Protein AF-A0A965BTX7-F1 (afdb_monomer)

Mean predicted aligned error: 8.81 Å

Structure (mmCIF, N/CA/C/O backbone):
data_AF-A0A965BTX7-F1
#
_entry.id   AF-A0A965BTX7-F1
#
loop_
_atom_site.group_PDB
_atom_site.id
_atom_site.type_symbol
_atom_site.label_atom_id
_atom_site.label_alt_id
_atom_site.label_comp_id
_atom_site.label_asym_id
_atom_site.label_entity_id
_atom_site.label_seq_id
_atom_site.pdbx_PDB_ins_code
_atom_site.Cartn_x
_atom_site.Cartn_y
_atom_site.Cartn_z
_atom_site.occupancy
_atom_site.B_iso_or_equiv
_atom_site.auth_seq_id
_atom_site.auth_comp_id
_atom_site.auth_asym_id
_atom_site.auth_atom_id
_atom_site.pdbx_PDB_model_num
ATOM 1 N N . VAL A 1 1 ? 7.463 8.553 -19.270 1.00 32.38 1 VAL A N 1
ATOM 2 C CA . VAL A 1 1 ? 6.611 8.732 -18.072 1.00 32.38 1 VAL A CA 1
ATOM 3 C C . VAL A 1 1 ? 5.248 9.145 -18.583 1.00 32.38 1 VAL A C 1
ATOM 5 O O . VAL A 1 1 ? 5.114 10.265 -19.054 1.00 32.38 1 VAL A O 1
ATOM 8 N N . TYR A 1 2 ? 4.304 8.207 -18.647 1.00 35.28 2 TYR A N 1
ATOM 9 C CA . TYR A 1 2 ? 2.940 8.494 -19.086 1.00 35.28 2 TYR A CA 1
ATOM 10 C C . TYR A 1 2 ? 2.262 9.245 -17.940 1.00 35.28 2 TYR A C 1
ATOM 12 O O . TYR A 1 2 ? 2.128 8.701 -16.846 1.00 35.28 2 TYR A O 1
ATOM 20 N N . VAL A 1 3 ? 1.967 10.525 -18.144 1.00 39.88 3 VAL A N 1
ATOM 21 C CA . VAL A 1 3 ? 1.295 11.361 -17.149 1.00 39.88 3 VAL A CA 1
ATOM 22 C C . VAL A 1 3 ? -0.153 11.490 -17.623 1.00 39.88 3 VAL A C 1
ATOM 24 O O . VAL A 1 3 ? -0.374 12.177 -18.617 1.00 39.88 3 VAL A O 1
ATOM 27 N N . PRO A 1 4 ? -1.137 10.857 -16.953 1.00 45.47 4 PRO A N 1
ATOM 28 C CA . PRO A 1 4 ? -2.537 10.800 -17.405 1.00 45.47 4 PRO A CA 1
ATOM 29 C C . PRO A 1 4 ? -3.271 12.152 -17.481 1.00 45.47 4 PRO A C 1
ATOM 31 O O . PRO A 1 4 ? -4.480 12.182 -17.689 1.00 45.47 4 PRO A O 1
ATOM 34 N N . THR A 1 5 ? -2.576 13.267 -17.249 1.00 53.78 5 THR A N 1
ATOM 35 C CA . THR A 1 5 ? -3.136 14.623 -17.212 1.00 53.78 5 THR A CA 1
ATOM 36 C C . THR A 1 5 ? -2.686 15.499 -18.380 1.00 53.78 5 THR A C 1
ATOM 38 O O . THR A 1 5 ? -3.044 16.676 -18.412 1.00 53.78 5 THR A O 1
ATOM 41 N N . ALA A 1 6 ? -1.918 14.971 -19.344 1.00 62.16 6 ALA A N 1
ATOM 42 C CA . ALA A 1 6 ? -1.659 15.714 -20.573 1.00 62.16 6 ALA A CA 1
ATOM 43 C C . ALA A 1 6 ? -2.996 15.921 -21.321 1.00 62.16 6 ALA A C 1
ATOM 45 O O . ALA A 1 6 ? -3.749 14.948 -21.444 1.00 62.16 6 ALA A O 1
ATOM 46 N N . PRO A 1 7 ? -3.315 17.137 -21.809 1.00 63.78 7 PRO A N 1
ATOM 47 C CA . PRO A 1 7 ? -4.591 17.441 -22.473 1.00 63.78 7 PRO A CA 1
ATOM 48 C C . PRO A 1 7 ? -4.933 16.472 -23.610 1.00 63.78 7 PRO A C 1
ATOM 50 O O . PRO A 1 7 ? -6.098 16.152 -23.831 1.00 63.78 7 PRO A O 1
ATOM 53 N N . ASP A 1 8 ? -3.896 15.944 -24.257 1.00 76.94 8 ASP A N 1
ATOM 54 C CA . ASP A 1 8 ? -4.009 15.093 -25.433 1.00 76.94 8 ASP A CA 1
ATOM 55 C C . ASP A 1 8 ? -4.108 13.600 -25.083 1.00 76.94 8 ASP A C 1
ATOM 57 O O . ASP A 1 8 ? -4.319 12.784 -25.969 1.00 76.94 8 ASP A O 1
ATOM 61 N N . THR A 1 9 ? -4.035 13.210 -23.801 1.00 73.44 9 THR A N 1
ATOM 62 C CA . THR A 1 9 ? -4.010 11.791 -23.378 1.00 73.44 9 THR A CA 1
ATOM 63 C C . THR A 1 9 ? -5.197 11.003 -23.935 1.00 73.44 9 THR A C 1
ATOM 65 O O . THR A 1 9 ? -5.033 9.899 -24.446 1.00 73.44 9 THR A O 1
ATOM 68 N N . ALA A 1 10 ? -6.407 11.566 -23.863 1.00 76.81 10 ALA A N 1
ATOM 69 C CA . ALA A 1 10 ? -7.601 10.909 -24.393 1.00 76.81 10 ALA A CA 1
ATOM 70 C C . ALA A 1 10 ? -7.552 10.776 -25.923 1.00 76.81 10 ALA A C 1
ATOM 72 O O . ALA A 1 10 ? -8.011 9.775 -26.471 1.00 76.81 10 ALA A O 1
ATOM 73 N N . GLN A 1 11 ? -6.973 11.767 -26.603 1.00 81.06 11 GLN A N 1
ATOM 74 C CA . GLN A 1 11 ? -6.802 11.766 -28.049 1.00 81.06 11 GLN A CA 1
ATOM 75 C C . GLN A 1 11 ? -5.733 10.75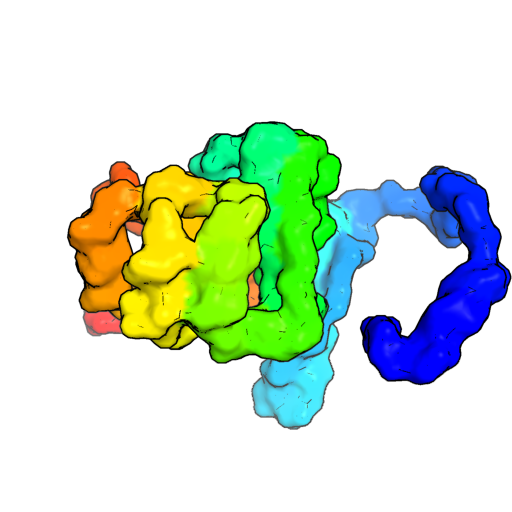1 -28.473 1.00 81.06 11 GLN A C 1
ATOM 77 O O . GLN A 1 11 ? -5.980 9.973 -29.390 1.00 81.06 11 GLN A O 1
ATOM 82 N N . ASP A 1 12 ? -4.618 10.670 -27.748 1.00 83.06 12 ASP A N 1
ATOM 83 C CA . ASP A 1 12 ? -3.570 9.666 -27.938 1.00 83.06 12 ASP A CA 1
ATOM 84 C C . ASP A 1 12 ? -4.112 8.249 -27.724 1.00 83.06 12 ASP A C 1
ATOM 86 O O . ASP A 1 12 ? -3.889 7.373 -28.561 1.00 83.06 12 ASP A O 1
ATOM 90 N N . ILE A 1 13 ? -4.883 8.008 -26.655 1.00 81.56 13 ILE A N 1
ATOM 91 C CA . ILE A 1 13 ? -5.539 6.708 -26.420 1.00 81.56 13 ILE A CA 1
ATOM 92 C C . ILE A 1 13 ? -6.484 6.375 -27.575 1.00 81.56 13 ILE A C 1
ATOM 94 O O . ILE A 1 13 ? -6.469 5.247 -28.062 1.00 81.56 13 ILE A O 1
ATOM 98 N N . ALA A 1 14 ? -7.256 7.350 -28.063 1.00 85.31 14 ALA A N 1
ATOM 99 C CA . ALA A 1 14 ? -8.171 7.149 -29.183 1.00 85.31 14 ALA A CA 1
ATOM 100 C C . ALA A 1 14 ? -7.463 6.804 -30.509 1.00 85.31 14 ALA A C 1
ATOM 102 O O . ALA A 1 14 ? -8.112 6.274 -31.409 1.00 85.31 14 ALA A O 1
ATOM 103 N N . THR A 1 15 ? -6.154 7.063 -30.643 1.00 88.00 15 THR A N 1
ATOM 104 C CA . THR A 1 15 ? -5.371 6.610 -31.810 1.00 88.00 15 THR A CA 1
ATOM 105 C C . THR A 1 15 ? -4.996 5.124 -31.764 1.00 88.00 15 THR A C 1
ATOM 107 O O . THR A 1 15 ? -4.570 4.577 -32.782 1.00 88.00 15 THR A O 1
ATOM 110 N N . HIS A 1 16 ? -5.157 4.457 -30.618 1.00 84.62 16 HIS A N 1
ATOM 111 C CA . HIS A 1 16 ? -4.817 3.046 -30.450 1.00 84.62 16 HIS A CA 1
ATOM 112 C C . HIS A 1 16 ? -6.015 2.133 -30.741 1.00 84.62 16 HIS A C 1
ATOM 114 O O . HIS A 1 16 ? -7.177 2.525 -30.628 1.00 84.62 16 HIS A O 1
ATOM 120 N N . SER A 1 17 ? -5.722 0.888 -31.126 1.00 85.88 17 SER A N 1
ATOM 121 C CA . SER A 1 17 ? -6.749 -0.124 -31.383 1.00 85.88 17 SER A CA 1
ATOM 122 C C . SER A 1 17 ? -7.608 -0.363 -30.132 1.00 85.88 17 SER A C 1
ATOM 124 O O . SER A 1 17 ? -7.049 -0.579 -29.057 1.00 85.88 17 SER A O 1
ATOM 126 N N . PRO A 1 18 ? -8.948 -0.389 -30.252 1.00 85.62 18 PRO A N 1
ATOM 127 C CA . PRO A 1 18 ? -9.837 -0.729 -29.144 1.00 85.62 18 PRO A CA 1
ATOM 128 C C . PRO A 1 18 ? -9.945 -2.245 -28.909 1.00 85.62 18 PRO A C 1
ATOM 130 O O . PRO A 1 18 ? -10.690 -2.674 -28.027 1.00 85.62 18 PRO A O 1
ATOM 133 N N . ASN A 1 19 ? -9.271 -3.068 -29.721 1.00 88.94 19 ASN A N 1
ATOM 134 C CA . ASN A 1 19 ? -9.313 -4.519 -29.581 1.00 88.94 19 ASN A CA 1
ATOM 135 C C . ASN A 1 19 ? -8.652 -4.966 -28.273 1.00 88.94 19 ASN A C 1
ATOM 137 O O . ASN A 1 19 ? -7.758 -4.308 -27.742 1.00 88.94 19 ASN A O 1
ATOM 141 N N . ILE A 1 20 ? -9.089 -6.121 -27.769 1.00 85.94 20 ILE A N 1
ATOM 142 C CA . ILE A 1 20 ? -8.466 -6.755 -26.608 1.00 85.94 20 ILE A CA 1
ATOM 143 C C . ILE A 1 20 ? -6.995 -7.019 -26.934 1.00 85.94 20 ILE A C 1
ATOM 145 O O . ILE A 1 20 ? -6.703 -7.654 -27.943 1.00 85.94 20 ILE A O 1
ATOM 149 N N . ILE A 1 21 ? -6.099 -6.555 -26.062 1.00 86.25 21 ILE A N 1
ATOM 150 C CA . ILE A 1 21 ? -4.669 -6.856 -26.144 1.00 86.25 21 ILE A CA 1
ATOM 151 C C . ILE A 1 21 ? -4.478 -8.352 -25.884 1.00 86.25 21 ILE A C 1
ATOM 153 O O . ILE A 1 21 ? -4.904 -8.880 -24.853 1.00 86.25 21 ILE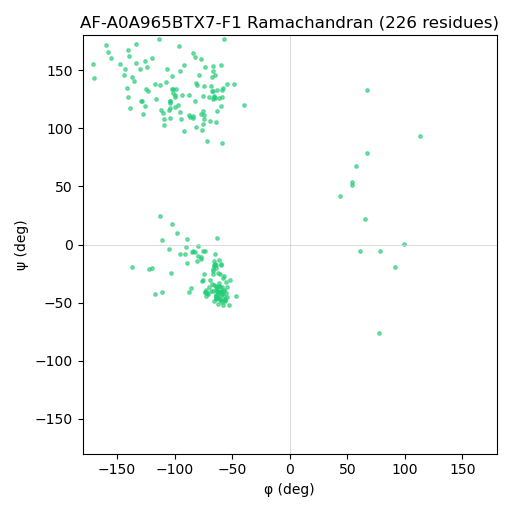 A O 1
ATOM 157 N N . THR A 1 22 ? -3.820 -9.022 -26.816 1.00 89.12 22 THR A N 1
ATOM 158 C CA . THR A 1 22 ? -3.508 -10.448 -26.788 1.00 89.12 22 THR A CA 1
ATOM 159 C C . THR A 1 22 ? -2.002 -10.678 -26.675 1.00 89.12 22 THR A C 1
ATOM 161 O O . THR A 1 22 ? -1.191 -9.751 -26.681 1.00 89.12 22 THR A O 1
ATOM 164 N N . ASP A 1 23 ? -1.604 -11.945 -26.579 1.00 87.50 23 ASP A N 1
ATOM 165 C CA . ASP A 1 23 ? -0.193 -12.326 -26.614 1.00 87.50 23 ASP A CA 1
ATOM 166 C C . ASP A 1 23 ? 0.475 -12.008 -27.968 1.00 87.50 23 ASP A C 1
ATOM 168 O O . ASP A 1 23 ? 1.696 -11.868 -28.003 1.00 87.50 23 ASP A O 1
ATOM 172 N N . GLU A 1 24 ? -0.300 -11.843 -29.050 1.00 87.75 24 GLU A N 1
ATOM 173 C CA . GLU A 1 24 ? 0.196 -11.481 -30.389 1.00 87.75 24 GLU A CA 1
ATOM 174 C C . GLU A 1 24 ? 0.615 -10.007 -30.488 1.00 87.75 24 GLU A C 1
ATOM 176 O O . GLU A 1 24 ? 1.490 -9.671 -31.281 1.00 87.75 24 GLU A O 1
ATOM 181 N N . ASP A 1 25 ? 0.050 -9.135 -29.647 1.00 87.56 25 ASP A N 1
ATOM 182 C CA . ASP A 1 25 ? 0.400 -7.709 -29.594 1.00 87.56 25 ASP A CA 1
ATOM 183 C C . ASP A 1 25 ? 1.751 -7.457 -28.897 1.00 87.56 25 ASP A C 1
ATOM 185 O O . ASP A 1 25 ? 2.243 -6.326 -28.832 1.00 87.56 25 ASP A O 1
ATOM 189 N N . ARG A 1 26 ? 2.370 -8.504 -28.335 1.00 86.06 26 ARG A N 1
ATOM 190 C CA . ARG A 1 26 ? 3.656 -8.398 -27.644 1.00 86.06 26 ARG A CA 1
ATOM 191 C C . ARG A 1 26 ? 4.808 -8.380 -28.641 1.00 86.06 26 ARG A C 1
ATOM 193 O O . ARG A 1 26 ? 4.895 -9.206 -29.540 1.00 86.06 26 ARG A O 1
ATOM 200 N N . ILE A 1 27 ? 5.774 -7.499 -28.388 1.00 89.25 27 ILE A N 1
ATOM 201 C CA . ILE A 1 27 ? 7.023 -7.434 -29.163 1.00 89.25 27 ILE A CA 1
ATOM 202 C C . ILE A 1 27 ? 7.913 -8.676 -28.980 1.00 89.25 27 ILE A C 1
ATOM 204 O O . ILE A 1 27 ? 8.747 -8.963 -29.833 1.00 89.25 27 ILE A O 1
ATOM 208 N N . GLU A 1 28 ? 7.749 -9.413 -27.876 1.00 90.12 28 GLU A N 1
ATOM 209 C CA . GLU A 1 28 ? 8.453 -10.664 -27.595 1.00 90.12 28 GLU A CA 1
ATOM 210 C C . GLU A 1 28 ? 7.699 -11.531 -26.572 1.00 90.12 28 GLU A C 1
ATOM 212 O O . GLU A 1 28 ? 6.813 -11.065 -25.848 1.00 90.12 28 GLU A O 1
ATOM 217 N N . HIS A 1 29 ? 8.087 -12.805 -26.463 1.00 90.19 29 HIS A N 1
ATOM 218 C CA . HIS A 1 29 ? 7.573 -13.692 -25.419 1.00 90.19 29 HIS A CA 1
ATOM 219 C C . HIS A 1 29 ? 8.001 -13.213 -24.026 1.00 90.19 29 HIS A C 1
ATOM 221 O O . HIS A 1 29 ? 9.193 -13.102 -23.740 1.00 90.19 29 HIS A O 1
ATOM 227 N N . LEU A 1 30 ? 7.038 -13.019 -23.121 1.00 90.06 30 LEU A N 1
ATOM 228 C CA . LEU A 1 30 ? 7.321 -12.685 -21.726 1.00 90.06 30 LEU A CA 1
ATOM 229 C C . LEU A 1 30 ? 7.981 -13.856 -20.995 1.00 90.06 30 LEU A C 1
ATOM 231 O O . LEU A 1 30 ? 7.505 -14.991 -21.039 1.00 90.06 30 LEU A O 1
ATOM 235 N N . ARG A 1 31 ? 9.063 -13.560 -20.273 1.00 93.94 31 ARG A N 1
ATOM 236 C CA . ARG A 1 31 ? 9.777 -14.519 -19.426 1.00 93.94 31 ARG A CA 1
ATOM 237 C C . ARG A 1 31 ? 9.868 -13.991 -17.993 1.00 93.94 31 ARG A C 1
ATOM 239 O O . ARG A 1 31 ? 9.931 -12.778 -17.804 1.00 93.94 31 ARG A O 1
ATOM 246 N N . PRO A 1 32 ? 9.962 -14.862 -16.969 1.00 94.19 32 PRO A N 1
ATOM 247 C CA . PRO A 1 32 ? 9.999 -14.422 -15.570 1.00 94.19 32 PRO A CA 1
ATOM 248 C C . PRO A 1 32 ? 11.136 -13.444 -15.221 1.00 94.19 32 PRO A C 1
ATOM 250 O O . PRO A 1 32 ? 10.996 -12.646 -14.302 1.00 94.19 32 PRO A O 1
ATOM 253 N N . HIS A 1 33 ? 12.256 -13.484 -15.945 1.00 94.88 33 HIS A N 1
ATOM 254 C CA . HIS A 1 33 ? 13.402 -12.593 -15.732 1.00 94.88 33 HIS A CA 1
ATOM 255 C C . HIS A 1 33 ? 13.284 -11.244 -16.452 1.00 94.88 33 HIS A C 1
ATOM 257 O O . HIS A 1 33 ? 14.128 -10.378 -16.237 1.00 94.88 33 HIS A O 1
ATOM 263 N N . HIS A 1 34 ? 12.266 -11.043 -17.294 1.00 95.19 34 HIS A N 1
ATOM 264 C CA . HIS A 1 34 ? 12.004 -9.728 -17.873 1.00 95.19 34 HIS A CA 1
ATOM 265 C C . HIS A 1 34 ? 11.572 -8.755 -16.773 1.00 95.19 34 HIS A C 1
ATOM 267 O O . HIS A 1 34 ? 10.974 -9.154 -15.766 1.00 95.19 34 HIS A O 1
ATOM 273 N N . LEU A 1 35 ? 11.895 -7.476 -16.960 1.00 95.25 35 LEU A N 1
ATOM 274 C CA . LEU A 1 35 ? 11.480 -6.416 -16.048 1.00 95.25 35 LEU A CA 1
ATOM 275 C C . LEU A 1 35 ? 9.958 -6.259 -16.088 1.00 95.25 35 LEU A C 1
ATOM 277 O O . LEU A 1 35 ? 9.384 -6.088 -17.157 1.00 95.25 35 LEU A O 1
ATOM 281 N N . ALA A 1 36 ? 9.331 -6.285 -14.915 1.00 94.75 36 ALA A N 1
ATOM 282 C CA . ALA A 1 36 ? 7.921 -5.962 -14.741 1.00 94.75 36 ALA A CA 1
ATOM 283 C C . ALA A 1 36 ? 7.708 -4.452 -14.567 1.00 94.75 36 ALA A C 1
ATOM 285 O O . ALA A 1 36 ? 6.726 -3.909 -15.064 1.00 94.75 36 ALA A O 1
ATOM 286 N N . TYR A 1 37 ? 8.618 -3.766 -13.865 1.00 95.81 37 TYR A N 1
ATOM 287 C CA . TYR A 1 37 ? 8.551 -2.317 -13.678 1.00 95.81 37 TYR A CA 1
ATOM 288 C C . TYR A 1 37 ? 9.923 -1.691 -13.408 1.00 95.81 37 TYR A C 1
ATOM 290 O O . TYR A 1 37 ? 10.872 -2.360 -12.988 1.00 95.81 37 TYR A O 1
ATOM 298 N N . LEU A 1 38 ? 9.990 -0.377 -13.634 1.00 95.94 38 LEU A N 1
ATOM 299 C CA . LEU A 1 38 ? 11.120 0.493 -13.323 1.00 95.94 38 LEU A CA 1
ATOM 300 C C . LEU A 1 38 ? 10.618 1.694 -12.526 1.00 95.94 38 LEU A C 1
ATOM 302 O O . LEU A 1 38 ? 9.754 2.430 -13.002 1.00 95.94 38 LEU A O 1
ATOM 306 N N . ILE A 1 39 ? 11.180 1.909 -11.339 1.00 94.31 39 ILE A N 1
ATOM 307 C CA . ILE A 1 39 ? 10.860 3.063 -10.493 1.00 94.31 39 ILE A CA 1
ATOM 308 C C . ILE A 1 39 ? 12.136 3.832 -10.188 1.00 94.31 39 ILE A C 1
ATOM 310 O O . ILE A 1 39 ? 13.166 3.255 -9.842 1.00 94.31 39 ILE A O 1
ATOM 314 N N . TYR A 1 40 ? 12.070 5.148 -10.366 1.00 92.44 40 TYR A N 1
ATOM 315 C CA . TYR A 1 40 ? 13.194 6.030 -10.093 1.00 92.44 40 TYR A CA 1
ATOM 316 C C . TYR A 1 40 ? 13.178 6.465 -8.634 1.00 92.44 40 TYR A C 1
ATOM 318 O O . TYR A 1 40 ? 12.176 6.988 -8.152 1.00 92.44 40 TYR A O 1
ATOM 326 N N . THR A 1 41 ? 14.310 6.302 -7.957 1.00 88.06 41 THR A N 1
ATOM 327 C CA . THR A 1 41 ? 14.498 6.719 -6.563 1.00 88.06 41 THR A CA 1
ATOM 328 C C . THR A 1 41 ? 15.622 7.746 -6.453 1.00 88.06 41 THR A C 1
ATOM 330 O O . THR A 1 41 ? 16.444 7.896 -7.366 1.00 88.06 41 THR A O 1
ATOM 333 N N . SER A 1 42 ? 15.655 8.503 -5.352 1.00 82.75 42 SER A N 1
ATOM 334 C CA . SER A 1 42 ? 16.736 9.454 -5.090 1.00 82.75 42 SER A CA 1
ATOM 335 C C . SER A 1 42 ? 18.062 8.702 -4.934 1.00 82.75 42 SER A C 1
ATOM 337 O O . SER A 1 42 ? 18.255 7.891 -4.031 1.00 82.75 42 SER A O 1
ATOM 339 N N . GLY A 1 43 ? 18.995 8.940 -5.857 1.00 73.75 43 GLY A N 1
ATOM 340 C CA . GLY A 1 43 ? 20.354 8.425 -5.747 1.00 73.75 43 GLY A CA 1
ATOM 341 C C . GLY A 1 43 ? 21.182 9.272 -4.782 1.00 73.75 43 GLY A C 1
ATOM 342 O O . GLY A 1 43 ? 21.053 10.496 -4.751 1.00 73.75 43 GLY A O 1
ATOM 343 N N . SER A 1 44 ? 22.098 8.639 -4.047 1.00 69.94 44 SER A N 1
ATOM 344 C CA . SER A 1 44 ? 23.059 9.319 -3.162 1.00 69.94 44 SER A CA 1
ATOM 345 C C . SER A 1 44 ? 23.977 10.309 -3.895 1.00 69.94 44 SER A C 1
ATOM 347 O O . SER A 1 44 ? 24.559 11.194 -3.278 1.00 69.94 44 SER A O 1
ATOM 349 N N . THR A 1 45 ? 24.082 10.191 -5.220 1.00 78.81 45 THR A N 1
ATOM 350 C CA . THR A 1 45 ? 24.866 11.067 -6.102 1.00 78.81 45 THR A CA 1
ATOM 351 C C . THR A 1 45 ? 24.081 12.281 -6.617 1.00 78.81 45 THR A C 1
ATOM 353 O O . THR A 1 45 ? 24.582 13.017 -7.467 1.00 78.81 45 THR A O 1
ATOM 356 N N . GLY A 1 46 ? 22.837 12.480 -6.163 1.00 78.44 46 GLY A N 1
ATOM 357 C CA . GLY A 1 46 ? 21.952 13.562 -6.611 1.00 78.44 46 GLY A CA 1
ATOM 358 C C . GLY A 1 46 ? 21.277 13.318 -7.967 1.00 78.44 46 GLY A C 1
ATOM 359 O O . GLY A 1 46 ? 20.411 14.094 -8.365 1.00 78.44 46 GLY A O 1
ATOM 360 N N . LYS A 1 47 ? 21.621 12.232 -8.673 1.00 82.19 47 LYS A N 1
ATOM 361 C CA . LYS A 1 47 ? 20.919 11.786 -9.886 1.00 82.19 47 LYS A CA 1
ATOM 362 C C . LYS A 1 47 ? 19.943 10.657 -9.541 1.00 82.19 47 LYS A C 1
ATOM 364 O O . LYS A 1 47 ? 20.348 9.728 -8.840 1.00 82.19 47 LYS A O 1
ATOM 369 N N . PRO A 1 48 ? 18.689 10.694 -10.029 1.00 85.94 48 PRO A N 1
ATOM 370 C CA . PRO A 1 48 ? 17.756 9.590 -9.838 1.00 85.94 48 PRO A CA 1
ATOM 371 C C . PRO A 1 48 ? 18.312 8.280 -10.407 1.00 85.94 48 PRO A C 1
ATOM 373 O O . PRO A 1 48 ? 18.821 8.260 -11.531 1.00 85.94 48 PRO A O 1
ATOM 376 N N . LYS A 1 49 ? 18.201 7.189 -9.644 1.00 88.19 49 LYS A N 1
ATOM 377 C CA . LYS A 1 49 ? 18.570 5.837 -10.089 1.00 88.19 49 LYS A CA 1
ATOM 378 C C . LYS A 1 49 ? 17.310 5.062 -10.464 1.00 88.19 49 LYS A C 1
ATOM 380 O O . LYS A 1 49 ? 16.333 5.102 -9.724 1.00 88.19 49 LYS A O 1
ATOM 385 N N . ALA A 1 50 ? 17.329 4.379 -11.606 1.00 91.94 50 ALA A N 1
ATOM 386 C CA . ALA A 1 50 ? 16.243 3.488 -11.998 1.00 91.94 50 ALA A CA 1
ATOM 387 C C . ALA A 1 50 ? 16.425 2.136 -11.304 1.00 91.94 50 ALA A C 1
ATOM 389 O O . ALA A 1 50 ? 17.467 1.498 -11.457 1.00 91.94 50 ALA A O 1
ATOM 390 N N . VAL A 1 51 ? 15.415 1.701 -10.562 1.00 94.38 51 VAL A N 1
ATOM 391 C CA . VAL A 1 51 ? 15.377 0.389 -9.923 1.00 94.38 51 VAL A CA 1
ATOM 392 C C . VAL A 1 51 ? 14.426 -0.503 -10.707 1.00 94.38 51 VAL A C 1
ATOM 394 O O . VAL A 1 51 ? 13.233 -0.211 -10.805 1.00 94.38 51 VAL A O 1
ATOM 397 N N . GLY A 1 52 ? 14.970 -1.564 -11.302 1.00 95.25 52 GLY A N 1
ATOM 398 C CA . GLY A 1 52 ? 14.220 -2.531 -12.098 1.00 95.25 52 GLY A CA 1
ATOM 399 C C . GLY A 1 52 ? 13.906 -3.788 -11.305 1.00 95.25 52 GLY A C 1
ATOM 400 O O . GLY A 1 52 ? 14.812 -4.402 -10.749 1.00 95.25 52 GLY A O 1
ATOM 401 N N . ASN A 1 53 ? 12.639 -4.192 -11.301 1.00 96.44 53 ASN A N 1
ATOM 402 C CA . ASN A 1 53 ? 12.195 -5.442 -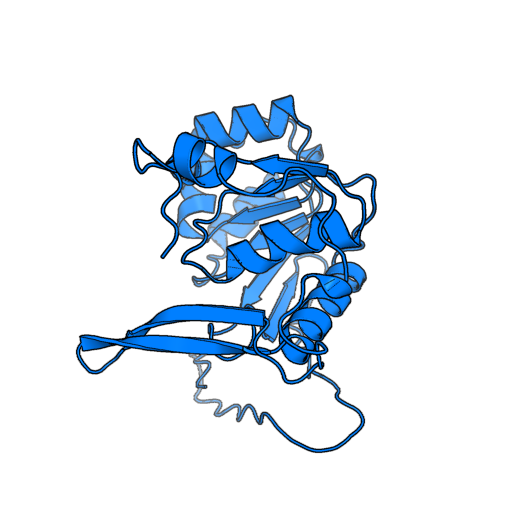10.689 1.00 96.44 53 ASN A CA 1
ATOM 403 C C . ASN A 1 53 ? 11.613 -6.369 -11.753 1.00 96.44 53 ASN A C 1
ATOM 405 O O . ASN A 1 53 ? 10.892 -5.926 -12.648 1.00 96.44 53 ASN A O 1
ATOM 409 N N . THR A 1 54 ? 11.933 -7.658 -11.666 1.00 96.38 54 THR A N 1
ATOM 410 C CA . THR A 1 54 ? 11.496 -8.671 -12.635 1.00 96.38 54 THR A CA 1
ATOM 411 C C . THR A 1 54 ? 10.081 -9.170 -12.350 1.00 96.38 54 THR A C 1
ATOM 413 O O . THR A 1 54 ? 9.581 -9.055 -11.227 1.00 96.38 54 THR A O 1
ATOM 416 N N . HIS A 1 55 ? 9.442 -9.786 -13.348 1.00 95.12 55 HIS A N 1
ATOM 417 C CA . HIS A 1 55 ? 8.172 -10.493 -13.152 1.00 95.12 55 HIS A CA 1
ATOM 418 C C . HIS A 1 55 ? 8.272 -11.555 -12.056 1.00 95.12 55 HIS A C 1
ATOM 420 O O . HIS A 1 55 ? 7.371 -11.661 -11.231 1.00 95.12 55 HIS A O 1
ATOM 426 N N . PHE A 1 56 ? 9.372 -12.311 -12.013 1.00 94.75 56 PHE A N 1
ATOM 427 C CA . PHE A 1 56 ? 9.608 -13.327 -10.990 1.00 94.75 56 PHE A CA 1
ATOM 428 C C . PHE A 1 56 ? 9.601 -12.730 -9.577 1.00 94.75 56 PHE A C 1
ATOM 430 O O . PHE A 1 56 ? 8.886 -13.229 -8.709 1.00 94.75 56 PHE A O 1
ATOM 437 N N . ALA A 1 57 ? 10.350 -11.643 -9.358 1.00 92.62 57 ALA A N 1
ATOM 438 C CA . ALA A 1 57 ? 10.435 -10.990 -8.053 1.00 92.62 57 ALA A CA 1
ATOM 439 C C . ALA A 1 57 ? 9.070 -10.444 -7.602 1.00 92.62 57 ALA A C 1
ATOM 441 O O . ALA A 1 57 ? 8.650 -10.684 -6.467 1.00 92.62 57 ALA A O 1
ATOM 442 N N . LEU A 1 58 ? 8.343 -9.787 -8.514 1.00 94.81 58 LEU A N 1
ATOM 443 C CA . LEU A 1 58 ? 7.002 -9.275 -8.240 1.00 94.81 58 LEU A CA 1
ATOM 444 C C . LEU A 1 58 ? 6.020 -10.408 -7.915 1.00 94.81 58 LEU A C 1
ATOM 446 O O . LEU A 1 58 ? 5.357 -10.368 -6.883 1.00 94.81 58 LEU A O 1
ATOM 450 N N . VAL A 1 59 ? 5.940 -11.444 -8.754 1.00 94.00 59 VAL A N 1
ATOM 451 C CA . VAL A 1 59 ? 5.007 -12.566 -8.550 1.00 94.00 59 VAL A CA 1
ATOM 452 C C . VAL A 1 59 ? 5.278 -13.277 -7.224 1.00 94.00 59 VAL A C 1
ATOM 454 O O . VAL A 1 59 ? 4.331 -13.572 -6.497 1.00 94.00 59 VAL A O 1
ATOM 457 N N . ASN A 1 60 ? 6.548 -13.483 -6.863 1.00 90.56 60 ASN A N 1
ATOM 458 C CA . ASN A 1 60 ? 6.921 -14.047 -5.566 1.00 90.56 60 ASN A CA 1
ATOM 459 C C . ASN A 1 60 ? 6.352 -13.220 -4.395 1.00 90.56 60 ASN A C 1
ATOM 461 O O . ASN A 1 60 ? 5.711 -13.762 -3.492 1.00 90.56 60 ASN A O 1
ATOM 465 N N . ARG A 1 61 ? 6.513 -11.892 -4.446 1.00 93.69 61 ARG A N 1
ATOM 466 C CA . ARG A 1 61 ? 5.977 -10.960 -3.442 1.00 93.69 61 ARG A CA 1
ATOM 467 C C . ARG A 1 61 ? 4.443 -10.955 -3.389 1.00 93.69 61 ARG A C 1
ATOM 469 O O . ARG A 1 61 ? 3.875 -10.848 -2.299 1.00 93.69 61 ARG A O 1
ATOM 476 N N . LEU A 1 62 ? 3.770 -11.053 -4.536 1.00 94.25 62 LEU A N 1
ATOM 477 C CA . LEU A 1 62 ? 2.304 -11.044 -4.627 1.00 94.25 62 LEU A CA 1
ATOM 478 C C . LEU A 1 62 ? 1.675 -12.352 -4.130 1.00 94.25 62 LEU A C 1
ATOM 480 O O . LEU A 1 62 ? 0.666 -12.303 -3.428 1.00 94.25 62 LEU A O 1
ATOM 484 N N . ILE A 1 63 ? 2.285 -13.505 -4.431 1.00 92.62 63 ILE A N 1
ATOM 485 C CA . ILE A 1 63 ? 1.855 -14.814 -3.908 1.00 92.62 63 ILE A CA 1
ATOM 486 C C . ILE A 1 63 ? 1.938 -14.823 -2.382 1.00 92.62 63 ILE A C 1
ATOM 488 O O . ILE A 1 63 ? 0.961 -15.170 -1.719 1.00 92.62 63 ILE A O 1
ATOM 492 N N . TRP A 1 64 ? 3.065 -14.366 -1.826 1.00 93.44 64 TRP A N 1
ATOM 493 C CA . TRP A 1 64 ? 3.216 -14.228 -0.379 1.00 93.44 64 TRP A CA 1
ATOM 494 C C . TRP A 1 64 ? 2.114 -13.345 0.223 1.00 93.44 64 TRP A C 1
ATOM 496 O O . TRP A 1 64 ? 1.483 -13.731 1.205 1.00 93.44 64 TRP A O 1
ATOM 506 N N . MET A 1 65 ? 1.842 -12.186 -0.389 1.00 93.62 65 MET A N 1
ATOM 507 C CA . MET A 1 65 ? 0.843 -11.245 0.120 1.00 93.62 65 MET A CA 1
ATOM 508 C C . MET A 1 65 ? -0.562 -11.838 0.099 1.00 93.62 65 MET A C 1
ATOM 510 O O . MET A 1 65 ? -1.277 -11.727 1.090 1.00 93.62 65 MET A O 1
ATOM 514 N N . ARG A 1 66 ? -0.938 -12.503 -1.001 1.00 93.88 66 ARG A N 1
ATOM 515 C CA . ARG A 1 66 ? -2.209 -13.226 -1.123 1.00 93.88 66 ARG A CA 1
ATOM 516 C C . ARG A 1 66 ? -2.393 -14.207 0.027 1.00 93.88 66 ARG A C 1
ATOM 518 O O . ARG A 1 66 ? -3.435 -14.179 0.680 1.00 93.88 66 ARG A O 1
ATOM 525 N N . ASP A 1 67 ? -1.391 -15.052 0.256 1.00 91.56 67 ASP A N 1
ATOM 526 C CA . ASP A 1 67 ? -1.483 -16.152 1.215 1.00 91.56 67 ASP A CA 1
ATOM 527 C C . ASP A 1 67 ? -1.485 -15.641 2.660 1.00 91.56 67 ASP A C 1
ATOM 529 O O . ASP A 1 67 ? -2.294 -16.093 3.467 1.00 91.56 67 ASP A O 1
ATOM 533 N N . GLN A 1 68 ? -0.633 -14.664 2.990 1.00 89.50 68 GLN A N 1
ATOM 534 C CA . GLN A 1 68 ? -0.535 -14.129 4.353 1.00 89.50 68 GLN A CA 1
ATOM 535 C C . GLN A 1 68 ? -1.716 -13.242 4.744 1.00 89.50 68 GLN A C 1
ATOM 537 O O . GLN A 1 68 ? -2.203 -13.330 5.869 1.00 89.50 68 GLN A O 1
ATOM 542 N N . LEU A 1 69 ? -2.190 -12.391 3.832 1.00 92.62 69 LEU A N 1
ATOM 543 C CA . LEU A 1 69 ? -3.323 -11.508 4.115 1.00 92.62 69 LEU A CA 1
ATOM 544 C C . LEU A 1 69 ? -4.664 -12.223 3.899 1.00 92.62 69 LEU A C 1
ATOM 546 O O . LEU A 1 69 ? -5.710 -11.641 4.192 1.00 92.62 69 LEU A O 1
ATOM 550 N N . GLY A 1 70 ? -4.664 -13.466 3.399 1.00 94.56 70 GLY A N 1
ATOM 551 C CA . GLY A 1 70 ? -5.879 -14.212 3.075 1.00 94.56 70 GLY A CA 1
ATOM 552 C C . GLY A 1 70 ? -6.767 -13.410 2.130 1.00 94.56 70 GLY A C 1
ATOM 553 O O . GLY A 1 70 ? -7.913 -13.113 2.463 1.00 94.56 70 GLY A O 1
ATOM 554 N N . ILE A 1 71 ? -6.189 -12.927 1.031 1.00 95.69 71 ILE A N 1
ATOM 555 C CA . ILE A 1 71 ? -6.891 -12.073 0.066 1.00 95.69 71 ILE A CA 1
ATOM 556 C C . ILE A 1 71 ? -7.846 -12.938 -0.750 1.00 95.69 71 ILE A C 1
ATOM 558 O O . ILE A 1 71 ? -7.471 -14.022 -1.204 1.00 95.69 71 ILE A O 1
ATOM 562 N N . THR A 1 72 ? -9.064 -12.452 -0.963 1.00 96.81 72 THR A N 1
ATOM 563 C CA . THR A 1 72 ? -10.085 -13.127 -1.769 1.00 96.81 72 THR A CA 1
ATOM 564 C C . THR A 1 72 ? -10.750 -12.156 -2.748 1.00 96.81 72 THR A C 1
ATOM 566 O O . THR A 1 72 ? -10.519 -10.949 -2.717 1.00 96.81 72 THR A O 1
ATOM 569 N N . ARG A 1 73 ? -11.589 -12.677 -3.650 1.00 97.50 73 ARG A N 1
ATOM 570 C CA . ARG A 1 73 ? -12.348 -11.860 -4.619 1.00 97.50 73 ARG A CA 1
ATOM 571 C C . ARG A 1 73 ? -13.385 -10.943 -3.959 1.00 97.50 73 ARG A C 1
ATOM 573 O O . ARG A 1 73 ? -13.875 -10.011 -4.584 1.00 97.50 73 ARG A O 1
ATOM 580 N N . GLU A 1 74 ? -13.752 -11.237 -2.714 1.00 97.25 74 GLU A N 1
ATOM 581 C CA . GLU A 1 74 ? -14.680 -10.443 -1.912 1.00 97.25 74 GLU A CA 1
ATOM 582 C C . GLU A 1 74 ? -14.019 -9.175 -1.340 1.00 97.25 74 GLU A C 1
ATOM 584 O O . GLU A 1 74 ? -14.725 -8.299 -0.841 1.00 97.25 74 GLU A O 1
ATOM 589 N N . ASP A 1 75 ? -12.689 -9.053 -1.426 1.00 97.81 75 ASP A N 1
ATOM 590 C CA . ASP A 1 75 ? -11.974 -7.867 -0.966 1.00 97.81 75 ASP A CA 1
ATOM 591 C C . ASP A 1 75 ? -12.159 -6.653 -1.889 1.00 97.81 75 ASP A C 1
ATOM 593 O O . ASP A 1 75 ? -12.353 -6.751 -3.107 1.00 97.81 75 ASP A O 1
ATOM 597 N N . CYS A 1 76 ? -12.037 -5.473 -1.281 1.00 98.19 76 CYS A N 1
ATOM 598 C CA . CYS A 1 76 ? -12.024 -4.190 -1.963 1.00 98.19 76 CYS A CA 1
ATOM 599 C C . CYS A 1 76 ? -10.764 -3.413 -1.576 1.00 98.19 76 CYS A C 1
ATOM 601 O O . CYS A 1 76 ? -10.562 -3.068 -0.411 1.00 98.19 76 CYS A O 1
ATOM 603 N N . PHE A 1 77 ? -9.938 -3.105 -2.568 1.00 98.44 77 PHE A N 1
ATOM 604 C CA . PHE A 1 77 ? -8.710 -2.336 -2.417 1.00 98.44 77 PHE A CA 1
ATOM 605 C C . PHE A 1 77 ? -8.965 -0.862 -2.716 1.00 98.44 77 PHE A C 1
ATOM 607 O O . PHE A 1 77 ? -9.780 -0.531 -3.582 1.00 98.44 77 PHE A O 1
ATOM 614 N N . LEU A 1 78 ? -8.213 0.013 -2.052 1.00 98.06 78 LEU A N 1
ATOM 615 C CA . LEU A 1 78 ? -8.104 1.421 -2.421 1.00 98.06 78 LEU A CA 1
ATOM 616 C C . LEU A 1 78 ? -6.715 1.694 -3.002 1.00 98.06 78 LEU A C 1
ATOM 618 O O . LEU A 1 78 ? -5.737 1.741 -2.257 1.00 98.06 78 LEU A O 1
ATOM 622 N N . GLN A 1 79 ? -6.636 1.907 -4.317 1.00 98.06 79 GLN A N 1
ATOM 623 C CA . GLN A 1 79 ? -5.444 2.460 -4.944 1.00 98.06 79 GLN A CA 1
ATOM 624 C C . GLN A 1 79 ? -5.402 3.952 -4.650 1.00 98.06 79 GLN A C 1
ATOM 626 O O . GLN A 1 79 ? -6.262 4.717 -5.088 1.00 98.06 79 GLN A O 1
ATOM 631 N N . LYS A 1 80 ? -4.396 4.361 -3.887 1.00 96.88 80 LYS A N 1
ATOM 632 C CA . LYS A 1 80 ? -4.150 5.774 -3.578 1.00 96.88 80 LYS A CA 1
ATOM 633 C C . LYS A 1 80 ? -2.675 6.130 -3.666 1.00 96.88 80 LYS A C 1
ATOM 635 O O . LYS A 1 80 ? -2.337 7.306 -3.774 1.00 96.88 80 LYS A O 1
ATOM 640 N N . THR A 1 81 ? -1.792 5.139 -3.599 1.00 97.25 81 THR A N 1
ATOM 641 C CA . THR A 1 81 ? -0.360 5.388 -3.606 1.00 97.25 81 THR A CA 1
ATOM 642 C C . THR A 1 81 ? 0.051 5.880 -4.991 1.00 97.25 81 THR A C 1
ATOM 644 O O . THR A 1 81 ? -0.273 5.214 -5.979 1.00 97.25 81 THR A O 1
ATOM 647 N N . PRO A 1 82 ? 0.742 7.032 -5.110 1.00 95.12 82 PRO A N 1
ATOM 648 C CA . PRO A 1 82 ? 1.184 7.520 -6.408 1.00 95.12 82 PRO A CA 1
ATOM 649 C C . PRO A 1 82 ? 1.997 6.452 -7.144 1.00 95.12 82 PRO A C 1
ATOM 651 O O . PRO A 1 82 ? 2.855 5.806 -6.545 1.00 95.12 82 PRO A O 1
ATOM 654 N N . PHE A 1 83 ? 1.763 6.292 -8.450 1.00 92.88 83 PHE A N 1
ATOM 655 C CA . PHE A 1 83 ? 2.381 5.227 -9.256 1.00 92.88 83 PHE A CA 1
ATOM 656 C C . PHE A 1 83 ? 3.913 5.338 -9.383 1.00 92.88 83 PHE A C 1
ATOM 658 O O . PHE A 1 83 ? 4.577 4.452 -9.915 1.00 92.88 83 PHE A O 1
ATOM 665 N N . THR A 1 84 ? 4.486 6.444 -8.906 1.00 92.75 84 THR A N 1
ATOM 666 C CA . THR A 1 84 ? 5.930 6.665 -8.789 1.00 92.75 84 THR A CA 1
ATOM 667 C C . THR A 1 84 ? 6.549 5.990 -7.564 1.00 92.75 84 THR A C 1
ATOM 669 O O . THR A 1 84 ? 7.770 5.973 -7.457 1.00 92.75 84 THR A O 1
ATOM 672 N N . PHE A 1 85 ? 5.740 5.455 -6.646 1.00 95.19 85 PHE A N 1
ATOM 673 C CA . PHE A 1 85 ? 6.183 4.638 -5.516 1.00 95.19 85 PHE A CA 1
ATOM 674 C C . PHE A 1 85 ? 5.803 3.180 -5.755 1.00 95.19 85 PHE A C 1
ATOM 676 O O . PHE A 1 85 ? 4.716 2.872 -6.240 1.00 95.19 85 PHE A O 1
ATOM 683 N N . ASP A 1 86 ? 6.693 2.269 -5.398 1.00 96.44 86 ASP A N 1
ATOM 684 C CA . ASP A 1 86 ? 6.579 0.831 -5.661 1.00 96.44 86 ASP A CA 1
ATOM 685 C C . ASP A 1 86 ? 5.438 0.140 -4.910 1.00 96.44 86 ASP A C 1
ATOM 687 O O . ASP A 1 86 ? 4.874 -0.823 -5.422 1.00 96.44 86 ASP A O 1
ATOM 691 N N . VAL A 1 87 ? 5.006 0.676 -3.770 1.00 97.62 87 VAL A N 1
ATOM 692 C CA . VAL A 1 87 ? 3.785 0.234 -3.077 1.00 97.62 87 VAL A CA 1
ATOM 693 C C . VAL A 1 87 ? 2.548 0.283 -3.987 1.00 97.62 87 VAL A C 1
ATOM 695 O O . VAL A 1 87 ? 1.690 -0.595 -3.906 1.00 97.62 87 VAL A O 1
ATOM 698 N N . SER A 1 88 ? 2.481 1.227 -4.931 1.00 97.62 88 SER A N 1
ATOM 699 C CA . SER A 1 88 ? 1.388 1.270 -5.913 1.00 97.62 88 SER A CA 1
ATOM 700 C C . SER A 1 88 ? 1.309 0.013 -6.788 1.00 97.62 88 SER A C 1
ATOM 702 O O . SER A 1 88 ? 0.235 -0.320 -7.282 1.00 97.62 88 SER A O 1
ATOM 704 N N . VAL A 1 89 ? 2.422 -0.708 -6.977 1.00 97.94 89 VAL A N 1
ATOM 705 C CA . VAL A 1 89 ? 2.488 -1.857 -7.885 1.00 97.94 89 VAL A CA 1
ATOM 706 C C . VAL A 1 89 ? 1.573 -2.972 -7.397 1.00 97.94 89 VAL A C 1
ATOM 708 O O . VAL A 1 89 ? 0.827 -3.527 -8.202 1.00 97.94 89 VAL A O 1
ATOM 711 N N . TRP A 1 90 ? 1.565 -3.297 -6.099 1.00 97.62 90 TRP A N 1
ATOM 712 C CA . TRP A 1 90 ? 0.648 -4.326 -5.595 1.00 97.62 90 TRP A CA 1
ATOM 713 C C . TRP A 1 90 ? -0.789 -3.812 -5.472 1.00 97.62 90 TRP A C 1
ATOM 715 O O . TRP A 1 90 ? -1.704 -4.596 -5.718 1.00 97.62 90 TRP A O 1
ATOM 725 N N . GLU A 1 91 ? -1.004 -2.518 -5.187 1.00 98.12 91 GLU A N 1
ATOM 726 C CA . GLU A 1 91 ? -2.345 -1.906 -5.233 1.00 98.12 91 GLU A CA 1
ATOM 727 C C . GLU A 1 91 ? -2.963 -2.042 -6.636 1.00 98.12 91 GLU A C 1
ATOM 729 O O . GLU A 1 91 ? -4.158 -2.286 -6.767 1.00 98.12 91 GLU A O 1
ATOM 734 N N . LEU A 1 92 ? -2.142 -1.926 -7.686 1.00 97.50 92 LEU A N 1
ATOM 735 C CA . LEU A 1 92 ? -2.566 -1.956 -9.087 1.00 97.50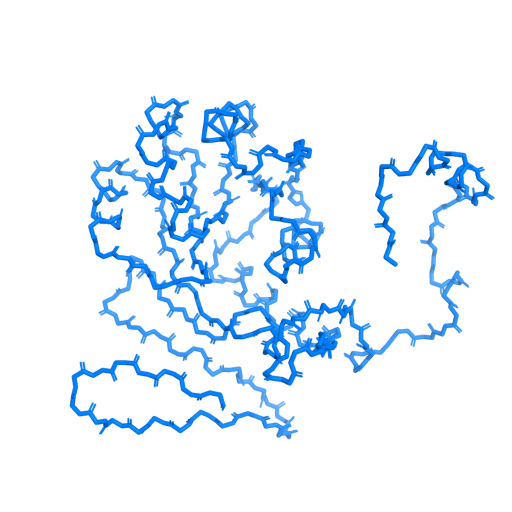 92 LEU A CA 1
ATOM 736 C C . LEU A 1 92 ? -2.604 -3.349 -9.718 1.00 97.50 92 LEU A C 1
ATOM 738 O O . LEU A 1 92 ? -3.185 -3.495 -10.785 1.00 97.50 92 LEU A O 1
ATOM 742 N N . THR A 1 93 ? -1.975 -4.367 -9.128 1.00 96.25 93 THR A N 1
ATOM 743 C CA . THR A 1 93 ? -1.848 -5.691 -9.775 1.00 96.25 93 THR A CA 1
ATOM 744 C C . THR A 1 93 ? -2.553 -6.799 -9.011 1.00 96.25 93 THR A C 1
ATOM 746 O O . THR A 1 93 ? -3.240 -7.624 -9.617 1.00 96.25 93 THR A O 1
ATOM 749 N N . LEU A 1 94 ? -2.436 -6.814 -7.682 1.00 96.75 94 LEU A N 1
ATOM 750 C CA . LEU A 1 94 ? -2.973 -7.888 -6.857 1.00 96.75 94 LEU A CA 1
ATOM 751 C C . LEU A 1 94 ? -4.503 -8.018 -6.932 1.00 96.75 94 LEU A C 1
ATOM 753 O O . LEU A 1 94 ? -4.970 -9.154 -7.033 1.00 96.75 94 LEU A O 1
ATOM 757 N N . PRO A 1 95 ? -5.299 -6.927 -6.960 1.00 97.06 95 PRO A N 1
ATOM 758 C CA . PRO A 1 95 ? -6.752 -7.050 -7.050 1.00 97.06 95 PRO A CA 1
ATOM 759 C C . PRO A 1 95 ? -7.192 -7.806 -8.304 1.00 97.06 95 PRO A C 1
ATOM 761 O O . PRO A 1 95 ? -8.029 -8.700 -8.222 1.00 97.06 95 PRO A O 1
ATOM 764 N N . PHE A 1 96 ? -6.572 -7.523 -9.453 1.00 94.81 96 PHE A N 1
ATOM 765 C CA . PHE A 1 96 ? -6.917 -8.168 -10.722 1.00 94.81 96 PHE A CA 1
ATOM 766 C C . PHE A 1 96 ? -6.513 -9.641 -10.763 1.00 94.81 96 PHE A C 1
ATOM 768 O O . PHE A 1 96 ? -7.271 -10.460 -11.276 1.00 94.81 96 PHE A O 1
ATOM 775 N N . ILE A 1 97 ? -5.369 -9.997 -10.168 1.00 93.81 97 ILE A N 1
ATOM 776 C CA . ILE A 1 97 ? -4.951 -11.401 -10.019 1.00 93.81 97 ILE A CA 1
ATOM 777 C C . ILE A 1 97 ? -5.971 -12.184 -9.181 1.00 93.81 97 ILE A C 1
ATOM 779 O O . ILE A 1 97 ? -6.227 -13.356 -9.449 1.00 93.81 97 ILE A O 1
ATOM 783 N N . MET A 1 98 ? -6.566 -11.532 -8.181 1.00 96.31 98 MET A N 1
ATOM 784 C CA . MET A 1 98 ? -7.508 -12.153 -7.250 1.00 96.31 98 MET A CA 1
ATOM 785 C C . MET A 1 98 ? -8.974 -12.073 -7.692 1.00 96.31 98 MET A C 1
ATOM 787 O O . MET A 1 98 ? -9.830 -12.688 -7.056 1.00 96.31 98 MET A O 1
ATOM 791 N N . GLY A 1 99 ? -9.284 -11.325 -8.756 1.00 96.38 99 GLY A N 1
ATOM 792 C CA . GLY A 1 99 ? -10.664 -10.994 -9.128 1.00 96.38 99 GLY A CA 1
ATOM 793 C C . GLY A 1 99 ? -11.376 -10.102 -8.102 1.00 96.38 99 GLY A C 1
ATOM 794 O O . GLY A 1 99 ? -12.602 -10.111 -8.035 1.00 96.38 99 GLY A O 1
ATOM 795 N N . ALA A 1 100 ? -10.610 -9.376 -7.286 1.00 97.38 100 ALA A N 1
ATOM 796 C CA . ALA A 1 100 ? -11.091 -8.454 -6.267 1.00 97.38 100 ALA A CA 1
ATOM 797 C C . ALA A 1 100 ? -11.400 -7.070 -6.856 1.00 97.38 100 ALA A C 1
ATOM 799 O O . ALA A 1 100 ? -10.979 -6.719 -7.964 1.00 97.38 100 ALA A O 1
ATOM 800 N N . ARG A 1 101 ? -12.129 -6.249 -6.095 1.00 98.19 101 ARG A N 1
ATOM 801 C CA . ARG A 1 101 ? -12.487 -4.890 -6.515 1.00 98.19 101 ARG A CA 1
ATOM 802 C C . ARG A 1 101 ? -11.337 -3.914 -6.258 1.00 98.19 101 ARG A C 1
ATOM 804 O O . ARG A 1 101 ? -10.741 -3.930 -5.183 1.00 98.19 101 ARG A O 1
ATOM 811 N N . LEU A 1 102 ? -11.099 -3.003 -7.204 1.00 98.44 102 LEU A N 1
ATOM 812 C CA . LEU A 1 102 ? -10.194 -1.863 -7.046 1.00 98.44 102 LEU A CA 1
ATOM 813 C C . LEU A 1 102 ? -10.962 -0.540 -7.135 1.00 98.44 102 LEU A C 1
ATOM 815 O O . LEU A 1 102 ? -11.657 -0.284 -8.118 1.00 98.44 102 LEU A O 1
ATOM 819 N N . VAL A 1 103 ? -10.825 0.301 -6.113 1.00 98.06 103 VAL A N 1
ATOM 820 C CA . VAL A 1 103 ? -11.263 1.703 -6.109 1.00 98.06 103 VAL A CA 1
ATOM 821 C C . VAL A 1 103 ? -10.035 2.569 -6.340 1.00 98.06 103 VAL A C 1
ATOM 823 O O . VAL A 1 103 ? -9.026 2.384 -5.666 1.00 98.06 103 VAL A O 1
ATOM 826 N N . ILE A 1 104 ? -10.107 3.500 -7.286 1.00 97.12 104 ILE A N 1
ATOM 827 C CA . ILE A 1 104 ? -9.001 4.400 -7.624 1.00 97.12 104 ILE A CA 1
ATOM 828 C C . ILE A 1 104 ? -9.314 5.772 -7.037 1.00 97.12 104 ILE A C 1
ATOM 830 O O . ILE A 1 104 ? -10.308 6.397 -7.410 1.00 97.12 104 ILE A O 1
ATOM 834 N N . ALA A 1 105 ? -8.471 6.236 -6.116 1.00 95.31 105 ALA A N 1
ATOM 835 C CA . ALA A 1 105 ? -8.588 7.568 -5.545 1.00 95.31 105 ALA A CA 1
ATOM 836 C C . ALA A 1 105 ? -8.351 8.639 -6.620 1.00 95.31 105 ALA A C 1
ATOM 838 O O . ALA A 1 105 ? -7.509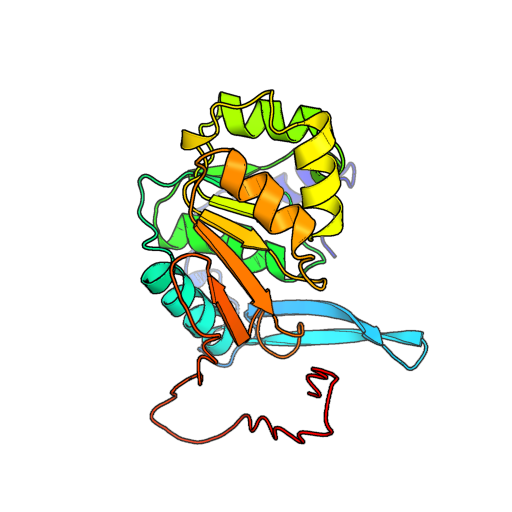 8.487 -7.510 1.00 95.31 105 ALA A O 1
ATOM 839 N N . LYS A 1 106 ? -9.058 9.769 -6.512 1.00 93.00 106 LYS A N 1
ATOM 840 C CA . LYS A 1 106 ? -8.802 10.926 -7.381 1.00 93.00 106 LYS A CA 1
ATOM 841 C C . LYS A 1 106 ? -7.352 11.427 -7.220 1.00 93.00 106 LYS A C 1
ATOM 843 O O . LYS A 1 106 ? -6.777 11.272 -6.135 1.00 93.00 106 LYS A O 1
ATOM 848 N N . PRO A 1 107 ? -6.774 12.093 -8.240 1.00 90.38 107 PRO A N 1
ATOM 849 C CA . PRO A 1 107 ? -5.475 12.754 -8.113 1.00 90.38 107 PRO A CA 1
ATOM 850 C C . PRO A 1 107 ? -5.400 13.622 -6.851 1.00 90.38 107 PRO A C 1
ATOM 852 O O . PRO A 1 107 ? -6.371 14.290 -6.501 1.00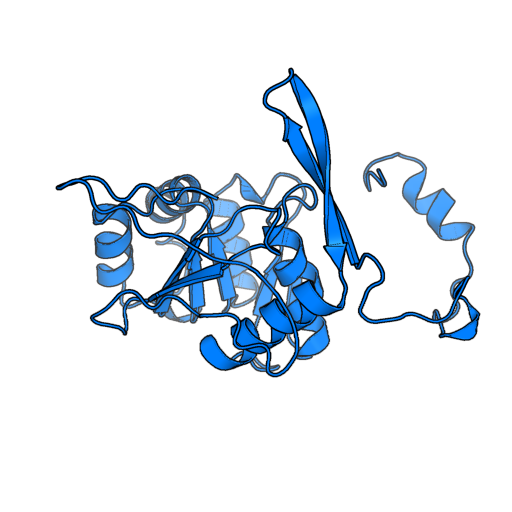 90.38 107 PRO A O 1
ATOM 855 N N . GLU A 1 108 ? -4.267 13.574 -6.149 1.00 93.19 108 GLU A N 1
ATOM 856 C CA . GLU A 1 108 ? -4.035 14.243 -4.854 1.00 93.19 108 GLU A CA 1
ATOM 857 C C . GLU A 1 108 ? -4.946 13.815 -3.684 1.00 93.19 108 GLU A C 1
ATOM 859 O O . GLU A 1 108 ? -4.685 14.193 -2.543 1.00 93.19 108 GLU A O 1
ATOM 864 N N . GLY A 1 109 ? -5.955 12.964 -3.905 1.00 93.19 109 GLY A N 1
ATOM 865 C CA . GLY A 1 109 ? -6.870 12.497 -2.858 1.00 93.19 109 GLY A CA 1
ATOM 866 C C . GLY A 1 109 ? -6.181 11.701 -1.746 1.00 93.19 109 GLY A C 1
ATOM 867 O O . GLY A 1 109 ? -6.635 11.697 -0.608 1.00 93.19 109 GLY A O 1
ATOM 868 N N . HIS A 1 110 ? -5.033 11.092 -2.040 1.00 94.44 110 HIS A N 1
ATOM 869 C CA . HIS A 1 110 ? -4.216 10.355 -1.073 1.00 94.44 110 HIS A CA 1
ATOM 870 C C . HIS A 1 110 ? -3.679 11.201 0.093 1.00 94.44 110 HIS A C 1
ATOM 872 O O . HIS A 1 110 ? -3.201 10.622 1.066 1.00 94.44 110 HIS A O 1
ATOM 878 N N . LYS A 1 111 ? -3.750 12.536 -0.001 1.00 95.00 111 LYS A N 1
ATOM 879 C CA . LYS A 1 111 ? -3.306 13.489 1.031 1.00 95.00 111 LYS A CA 1
ATOM 880 C C . LYS A 1 111 ? -4.429 13.966 1.951 1.00 95.00 111 LYS A C 1
ATOM 882 O O . LYS A 1 111 ? -4.145 14.667 2.912 1.00 95.00 111 LYS A O 1
ATOM 887 N N . ASP A 1 112 ? -5.684 13.637 1.647 1.00 97.25 112 ASP A N 1
ATOM 888 C CA . ASP A 1 112 ? -6.864 14.146 2.353 1.00 97.25 112 ASP A CA 1
ATOM 889 C C . ASP A 1 112 ? -7.512 13.020 3.185 1.00 97.25 112 ASP A C 1
ATOM 891 O O . ASP A 1 112 ? -8.219 12.169 2.633 1.00 97.25 112 ASP A O 1
ATOM 895 N N . PRO A 1 113 ? -7.302 12.996 4.517 1.00 96.44 113 PRO A N 1
ATOM 896 C CA . PRO A 1 113 ? -7.894 12.000 5.411 1.00 96.44 113 PRO A CA 1
ATOM 897 C C . PRO A 1 113 ? -9.418 11.900 5.325 1.00 96.44 113 PRO A C 1
ATOM 899 O O . PRO A 1 113 ? -9.992 10.811 5.436 1.00 96.44 113 PRO A O 1
ATOM 902 N N . VAL A 1 114 ? -10.091 13.036 5.138 1.00 95.94 114 VAL A N 1
ATOM 903 C CA . VAL A 1 114 ? -11.552 13.112 5.125 1.00 95.94 114 VAL A CA 1
ATOM 904 C C . VAL A 1 114 ? -12.088 12.504 3.841 1.00 95.94 114 VAL A C 1
ATOM 906 O O . VAL A 1 114 ? -13.017 11.696 3.891 1.00 95.94 114 VAL A O 1
ATOM 909 N N . TYR A 1 115 ? -11.472 12.840 2.711 1.00 96.75 115 TYR A N 1
ATOM 910 C CA . TYR A 1 115 ? -11.775 12.221 1.427 1.00 96.75 115 TYR A CA 1
ATOM 911 C C . TYR A 1 115 ? -11.534 10.708 1.460 1.00 96.75 115 TYR A C 1
ATOM 913 O O . TYR A 1 115 ? -12.425 9.943 1.096 1.00 96.75 115 TYR A O 1
ATOM 921 N N . LEU A 1 116 ? -10.385 10.254 1.974 1.00 96.88 116 LEU A N 1
ATOM 922 C CA . LEU A 1 116 ? -10.104 8.818 2.092 1.00 96.88 116 LEU A CA 1
ATOM 923 C C . LEU A 1 116 ? -11.168 8.097 2.924 1.00 96.88 116 LEU A C 1
ATOM 925 O O . LEU A 1 116 ? -11.613 7.017 2.551 1.00 96.88 116 LEU A O 1
ATOM 929 N N . SER A 1 117 ? -11.641 8.719 4.003 1.00 95.88 117 SER A N 1
ATOM 930 C CA . SER A 1 117 ? -12.720 8.163 4.829 1.00 95.88 117 SER A CA 1
ATOM 931 C C . SER A 1 117 ? -14.033 8.024 4.060 1.00 95.88 117 SER A C 1
ATOM 933 O O . SER A 1 117 ? -14.740 7.027 4.207 1.00 95.88 117 SER A O 1
ATOM 935 N N . GLN A 1 118 ? -14.362 9.006 3.216 1.00 95.44 118 GLN A N 1
ATOM 936 C CA . GLN A 1 118 ? -15.551 8.956 2.364 1.00 95.44 118 GLN A CA 1
ATOM 937 C C . GLN A 1 118 ? -15.467 7.796 1.371 1.00 95.44 118 GLN A C 1
ATOM 939 O O . GLN A 1 118 ? -16.424 7.031 1.274 1.00 95.44 118 GLN A O 1
ATOM 944 N N . GLU A 1 119 ? -14.325 7.620 0.704 1.00 96.62 119 GLU A N 1
ATOM 945 C CA . GLU A 1 119 ? -14.101 6.523 -0.248 1.00 96.62 119 GLU A CA 1
ATOM 946 C C . GLU A 1 119 ? -14.138 5.152 0.440 1.00 96.62 119 GLU A C 1
ATOM 948 O O . GLU A 1 119 ? -14.836 4.242 -0.013 1.00 96.62 119 GLU A O 1
ATOM 953 N N . ILE A 1 120 ? -13.455 5.017 1.584 1.00 96.06 120 ILE A N 1
ATOM 954 C CA . ILE A 1 120 ? -13.444 3.786 2.387 1.00 96.06 120 ILE A CA 1
ATOM 955 C C . ILE A 1 120 ? -14.870 3.388 2.770 1.00 96.06 120 ILE A C 1
ATOM 957 O O . ILE A 1 120 ? -15.274 2.244 2.553 1.00 96.06 120 ILE A O 1
ATOM 961 N N . ARG A 1 121 ? -15.660 4.342 3.278 1.00 95.06 121 ARG A N 1
ATOM 962 C CA . ARG A 1 121 ? -17.058 4.112 3.659 1.00 95.06 121 ARG A CA 1
ATOM 963 C C . ARG A 1 121 ? -17.937 3.794 2.450 1.00 95.06 121 ARG A C 1
ATOM 965 O O . ARG A 1 121 ? -18.710 2.839 2.502 1.00 95.06 121 ARG A O 1
ATOM 972 N N . ALA A 1 122 ? -17.852 4.590 1.384 1.00 95.31 122 ALA A N 1
ATOM 973 C CA . ALA A 1 122 ? -18.711 4.458 0.208 1.00 95.31 122 ALA A CA 1
ATOM 974 C C . ALA A 1 122 ? -18.498 3.122 -0.512 1.00 95.31 122 ALA A C 1
ATOM 976 O O . ALA A 1 122 ? -19.452 2.515 -1.005 1.00 95.31 122 ALA A O 1
ATOM 977 N N . HIS A 1 123 ? -17.254 2.644 -0.539 1.00 96.25 123 HIS A N 1
ATOM 978 C CA . HIS A 1 123 ? -16.883 1.447 -1.282 1.00 96.25 123 HIS A CA 1
ATOM 979 C C . HIS A 1 123 ? -16.651 0.206 -0.421 1.00 96.25 123 HIS A C 1
ATOM 981 O O . HIS A 1 123 ? -16.478 -0.871 -0.992 1.00 96.25 123 HIS A O 1
ATOM 987 N N . LYS A 1 124 ? -16.725 0.334 0.912 1.00 95.75 124 LYS A N 1
ATOM 988 C CA . LYS A 1 124 ? -16.437 -0.735 1.883 1.00 95.75 124 LYS A CA 1
ATOM 989 C C . LYS A 1 124 ? -15.048 -1.335 1.651 1.00 95.75 124 LYS A C 1
ATOM 991 O O . LYS A 1 124 ? -14.906 -2.536 1.440 1.00 95.75 124 LYS A O 1
ATOM 996 N N . VAL A 1 125 ? -14.037 -0.469 1.625 1.00 97.50 125 VAL A N 1
ATOM 997 C CA . VAL A 1 125 ? -12.636 -0.866 1.411 1.00 97.50 125 VAL A CA 1
ATOM 998 C C . VAL A 1 125 ? -12.188 -1.800 2.536 1.00 97.50 125 VAL A C 1
ATOM 1000 O O . VAL A 1 125 ? -12.285 -1.437 3.705 1.00 97.50 125 VAL A O 1
ATOM 1003 N N . THR A 1 126 ? -11.672 -2.977 2.173 1.00 97.69 126 THR A N 1
ATOM 1004 C CA . THR A 1 126 ? -11.217 -4.013 3.113 1.00 97.69 126 THR A CA 1
ATOM 1005 C C . THR A 1 126 ? -9.705 -4.083 3.262 1.00 97.69 126 THR A C 1
ATOM 1007 O O . THR A 1 126 ? -9.220 -4.528 4.306 1.00 97.69 126 THR A O 1
ATOM 1010 N N . ILE A 1 127 ? -8.960 -3.631 2.250 1.00 97.75 127 ILE A N 1
ATOM 1011 C CA . ILE A 1 127 ? -7.496 -3.649 2.230 1.00 97.75 127 ILE A CA 1
ATOM 1012 C C . ILE A 1 127 ? -6.982 -2.259 1.873 1.00 97.75 127 ILE A C 1
ATOM 1014 O O . ILE A 1 127 ? -7.328 -1.705 0.825 1.00 97.75 127 ILE A O 1
ATOM 1018 N N . ILE A 1 128 ? -6.141 -1.699 2.742 1.00 97.31 128 ILE A N 1
ATOM 1019 C CA . ILE A 1 128 ? -5.583 -0.357 2.561 1.00 97.31 128 ILE A CA 1
ATOM 1020 C C . ILE A 1 128 ? -4.145 -0.270 3.066 1.00 97.31 128 ILE A C 1
ATOM 1022 O O . ILE A 1 128 ? -3.772 -0.896 4.056 1.00 97.31 128 ILE A O 1
ATOM 1026 N N . HIS A 1 129 ? -3.341 0.539 2.381 1.00 98.19 129 HIS A N 1
ATOM 1027 C CA . HIS A 1 129 ? -1.993 0.903 2.802 1.00 98.19 129 HIS A CA 1
ATOM 1028 C C . HIS A 1 129 ? -1.947 2.296 3.414 1.00 98.19 129 HIS A C 1
ATOM 1030 O O . HIS A 1 129 ? -2.601 3.200 2.905 1.00 98.19 129 HIS A O 1
ATOM 1036 N N . PHE A 1 130 ? -1.101 2.521 4.411 1.00 97.81 130 PHE A N 1
ATOM 1037 C CA . PHE A 1 130 ? -0.669 3.854 4.811 1.00 97.81 130 PHE A CA 1
ATOM 1038 C C . PHE A 1 130 ? 0.837 3.902 5.062 1.00 97.81 130 PHE A C 1
ATOM 1040 O O . PHE A 1 130 ? 1.409 3.025 5.698 1.00 97.81 130 PHE A O 1
ATOM 1047 N N . VAL A 1 131 ? 1.477 4.993 4.647 1.00 96.88 131 VAL A N 1
ATOM 1048 C CA . VAL A 1 131 ? 2.735 5.397 5.284 1.00 96.88 131 VAL A CA 1
ATOM 1049 C C . VAL A 1 131 ? 2.398 5.849 6.717 1.00 96.88 131 VAL A C 1
ATOM 1051 O O . VAL A 1 131 ? 1.386 6.539 6.869 1.00 96.88 131 VAL A O 1
ATOM 1054 N N . PRO A 1 132 ? 3.163 5.471 7.763 1.00 95.69 132 PRO A N 1
ATOM 1055 C CA . PRO A 1 132 ? 2.850 5.798 9.160 1.00 95.69 132 PRO A CA 1
ATOM 1056 C C . PRO A 1 132 ? 2.453 7.257 9.430 1.00 95.69 132 PRO A C 1
ATOM 1058 O O . PRO A 1 132 ? 1.435 7.481 10.082 1.00 95.69 132 PRO A O 1
ATOM 1061 N N . SER A 1 133 ? 3.162 8.238 8.867 1.00 95.69 133 SER A N 1
ATOM 1062 C CA . SER A 1 133 ? 2.789 9.661 8.956 1.00 95.69 133 SER A CA 1
ATOM 1063 C C . SER A 1 133 ? 1.379 9.970 8.422 1.00 95.69 133 SER A C 1
ATOM 1065 O O . SER A 1 133 ? 0.626 10.733 9.026 1.00 95.69 133 SER A O 1
ATOM 1067 N N . MET A 1 134 ? 0.964 9.338 7.321 1.00 96.44 134 MET A N 1
ATOM 1068 C CA . MET A 1 134 ? -0.396 9.484 6.789 1.00 96.44 134 MET A CA 1
ATOM 1069 C C . MET A 1 134 ? -1.433 8.698 7.606 1.00 96.44 134 MET A C 1
ATOM 1071 O O . MET A 1 134 ? -2.583 9.126 7.698 1.00 96.44 134 MET A O 1
ATOM 1075 N N . LEU A 1 135 ? -1.052 7.567 8.215 1.00 96.19 135 LEU A N 1
ATOM 1076 C CA . LEU A 1 135 ? -1.926 6.842 9.145 1.00 96.19 135 LEU A CA 1
ATOM 1077 C C . LEU A 1 135 ? -2.247 7.700 10.373 1.00 96.19 135 LEU A C 1
ATOM 1079 O O . LEU A 1 135 ? -3.392 7.714 10.811 1.00 96.19 135 LEU A O 1
ATOM 1083 N N . GLU A 1 136 ? -1.268 8.442 10.894 1.00 95.75 136 GLU A N 1
ATOM 1084 C CA . GLU A 1 136 ? -1.470 9.383 12.002 1.00 95.75 136 GLU A CA 1
ATOM 1085 C C . GLU A 1 136 ? -2.522 10.444 11.656 1.00 95.75 136 GLU A C 1
ATOM 1087 O O . GLU A 1 136 ? -3.515 10.597 12.369 1.00 95.75 136 GLU A O 1
ATOM 1092 N N . ALA A 1 137 ? -2.359 11.110 10.508 1.00 96.06 137 ALA A N 1
ATOM 1093 C CA . ALA A 1 137 ? -3.325 12.092 10.015 1.00 96.06 137 ALA A CA 1
ATOM 1094 C C . ALA A 1 137 ? -4.716 11.468 9.795 1.00 96.06 137 ALA A C 1
ATOM 1096 O O . ALA A 1 137 ? -5.745 12.061 10.131 1.00 96.06 137 ALA A O 1
ATOM 1097 N N . PHE A 1 138 ? -4.763 10.237 9.275 1.00 95.56 138 PHE A N 1
ATOM 1098 C CA . PHE A 1 138 ? -6.009 9.498 9.102 1.00 95.56 138 PHE A CA 1
ATOM 1099 C C . PHE A 1 138 ? -6.697 9.166 10.429 1.00 95.56 138 PHE A C 1
ATOM 1101 O O . PHE A 1 138 ? -7.908 9.351 10.548 1.00 95.56 138 PHE A O 1
ATOM 1108 N N . LEU A 1 139 ? -5.948 8.729 11.441 1.00 93.81 139 LEU A N 1
ATOM 1109 C CA . LEU A 1 139 ? -6.471 8.464 12.781 1.00 93.81 139 LEU A CA 1
ATOM 1110 C C . LEU A 1 139 ? -7.024 9.725 13.451 1.00 93.81 139 LEU A C 1
ATOM 1112 O O . LEU A 1 139 ? -8.033 9.634 14.151 1.00 93.81 139 LEU A O 1
ATOM 1116 N N . ALA A 1 140 ? -6.389 10.876 13.224 1.00 94.12 140 ALA A N 1
ATOM 1117 C CA . ALA A 1 140 ? -6.797 12.149 13.808 1.00 94.12 140 ALA A CA 1
ATOM 1118 C C . ALA A 1 140 ? -8.071 12.727 13.169 1.00 94.12 140 ALA A C 1
ATOM 1120 O O . ALA A 1 140 ? -8.929 13.254 13.875 1.00 94.12 140 ALA A O 1
ATOM 1121 N N . GLU A 1 141 ? -8.212 12.641 11.842 1.00 94.00 141 GLU A N 1
ATOM 1122 C CA . GLU A 1 141 ? -9.249 13.397 11.118 1.00 94.00 141 GLU A CA 1
ATOM 1123 C C . GLU A 1 141 ? -10.254 12.536 10.342 1.00 94.00 141 GLU A C 1
ATOM 1125 O O . GLU A 1 141 ? -11.338 13.014 9.976 1.00 94.00 141 GLU A O 1
ATOM 1130 N N . GLY A 1 142 ? -9.901 11.287 10.045 1.00 89.25 142 GLY A N 1
ATOM 1131 C CA . GLY A 1 142 ? -10.653 10.412 9.150 1.00 89.25 142 GLY A CA 1
ATOM 1132 C C . GLY A 1 142 ? -11.338 9.232 9.837 1.00 89.25 142 GLY A C 1
ATOM 1133 O O . GLY A 1 142 ? -12.491 8.921 9.547 1.00 89.25 142 GLY A O 1
ATOM 1134 N N . MET A 1 143 ? -10.661 8.599 10.790 1.00 86.75 143 MET A N 1
ATOM 1135 C CA . MET A 1 143 ? -11.048 7.288 11.320 1.00 86.75 143 MET A CA 1
ATOM 1136 C C . MET A 1 143 ? -12.431 7.250 11.990 1.00 86.75 143 MET A C 1
ATOM 1138 O O . MET A 1 143 ? -13.159 6.268 11.858 1.00 86.75 143 MET A O 1
ATOM 1142 N N . ASP A 1 144 ? -12.851 8.334 12.642 1.00 87.50 144 ASP A N 1
ATOM 1143 C CA . ASP A 1 144 ? -14.180 8.422 13.272 1.00 87.50 144 ASP A CA 1
ATOM 1144 C C . ASP A 1 144 ? -15.317 8.579 12.239 1.00 87.50 144 ASP A C 1
ATOM 1146 O O . ASP A 1 144 ? -16.506 8.546 12.563 1.00 87.50 144 ASP A O 1
ATOM 1150 N N . LYS A 1 145 ? -14.962 8.735 10.957 1.00 84.94 145 LYS A N 1
ATOM 1151 C CA . LYS A 1 145 ? -15.875 8.862 9.818 1.00 84.94 145 LYS A CA 1
ATOM 1152 C C . LYS A 1 145 ? -15.984 7.567 9.015 1.00 84.94 145 LYS A C 1
ATOM 1154 O O . LYS A 1 145 ? -16.480 7.611 7.892 1.00 84.94 145 LYS A O 1
ATOM 1159 N N . ILE A 1 146 ? -15.598 6.413 9.547 1.00 85.81 146 ILE A N 1
ATOM 1160 C CA . ILE A 1 146 ? -15.833 5.119 8.892 1.00 85.81 146 ILE A CA 1
ATOM 1161 C C . ILE A 1 146 ? -16.387 4.096 9.880 1.00 85.81 146 ILE A C 1
ATOM 1163 O O . ILE A 1 146 ? -16.201 4.221 11.085 1.00 85.81 146 ILE A O 1
ATOM 1167 N N . ASP A 1 147 ? -17.082 3.087 9.356 1.00 83.25 147 ASP A N 1
ATOM 11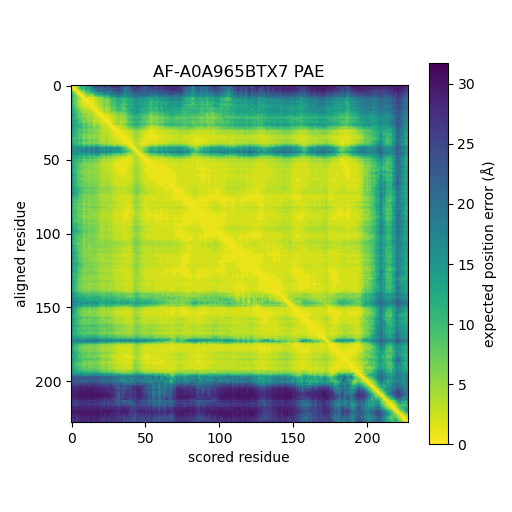68 C CA . ASP A 1 147 ? -17.281 1.851 10.108 1.00 83.25 147 ASP A CA 1
ATOM 1169 C C . ASP A 1 147 ? -15.956 1.092 10.074 1.00 83.25 147 ASP A C 1
ATOM 1171 O O . ASP A 1 147 ? -15.537 0.603 9.029 1.00 83.25 147 ASP A O 1
ATOM 1175 N N . GLN A 1 148 ? -15.265 1.055 11.202 1.00 78.62 148 GLN A N 1
ATOM 1176 C CA . GLN A 1 148 ? -13.890 0.575 11.292 1.00 78.62 148 GLN A CA 1
ATOM 1177 C C . GLN A 1 148 ? -13.780 -0.930 11.004 1.00 78.62 148 GLN A C 1
ATOM 1179 O O . GLN A 1 148 ? -12.733 -1.398 10.556 1.00 78.62 148 GLN A O 1
ATOM 1184 N N . SER A 1 149 ? -14.894 -1.661 11.138 1.00 81.56 149 SER A N 1
ATOM 1185 C CA . SER A 1 149 ? -14.995 -3.075 10.769 1.00 81.56 149 SER A CA 1
ATOM 1186 C C . SER A 1 149 ? -14.857 -3.324 9.262 1.00 81.56 149 SER A C 1
ATOM 1188 O O . SER A 1 149 ? -14.629 -4.463 8.851 1.00 81.56 149 SER A O 1
ATOM 1190 N N . CYS A 1 150 ? -14.959 -2.280 8.423 1.00 86.88 150 CYS A N 1
ATOM 1191 C CA . CYS A 1 150 ? -14.766 -2.437 6.985 1.00 86.88 150 CYS A CA 1
ATOM 1192 C C . CYS A 1 150 ? -13.317 -2.783 6.630 1.00 86.88 150 CYS A C 1
ATOM 1194 O O . CYS A 1 150 ? -13.113 -3.583 5.721 1.00 86.88 150 CYS A O 1
ATOM 1196 N N . ILE A 1 151 ? -12.327 -2.261 7.367 1.00 94.56 151 ILE A N 1
ATOM 1197 C CA . ILE A 1 151 ? -10.907 -2.505 7.096 1.00 94.56 151 ILE A CA 1
ATOM 1198 C C . ILE A 1 151 ? -10.484 -3.795 7.792 1.00 94.56 151 ILE A C 1
ATOM 1200 O O . ILE A 1 151 ? -10.341 -3.854 9.012 1.00 94.56 151 ILE A O 1
ATOM 1204 N N . ARG A 1 152 ? -10.225 -4.824 6.986 1.00 95.06 152 ARG A N 1
ATOM 1205 C CA . ARG A 1 152 ? -9.755 -6.138 7.433 1.00 95.06 152 ARG A CA 1
ATOM 1206 C C . ARG A 1 152 ? -8.236 -6.193 7.540 1.00 95.06 152 ARG A C 1
ATOM 1208 O O . ARG A 1 152 ? -7.719 -6.794 8.479 1.00 95.06 152 ARG A O 1
ATOM 1215 N N . GLN A 1 153 ? -7.545 -5.589 6.572 1.00 96.38 153 GLN A N 1
ATOM 1216 C CA . GLN A 1 153 ? -6.087 -5.566 6.482 1.00 96.38 153 GLN A CA 1
ATOM 1217 C C . GLN A 1 153 ? -5.597 -4.123 6.326 1.00 96.38 153 GLN A C 1
ATOM 1219 O O . GLN A 1 153 ? -5.810 -3.494 5.285 1.00 96.38 153 GLN A O 1
ATOM 1224 N N . LEU A 1 154 ? -4.917 -3.616 7.355 1.00 96.19 154 LEU A N 1
ATOM 1225 C CA . LEU A 1 154 ? -4.179 -2.357 7.305 1.00 96.19 154 LEU A CA 1
ATOM 1226 C C . LEU A 1 154 ? -2.698 -2.667 7.093 1.00 96.19 154 LEU A C 1
ATOM 1228 O O . LEU A 1 154 ? -2.069 -3.296 7.938 1.00 96.19 154 LEU A O 1
ATOM 1232 N N . ILE A 1 155 ? -2.128 -2.205 5.987 1.00 97.50 155 ILE A N 1
ATOM 1233 C CA . ILE A 1 155 ? -0.706 -2.351 5.686 1.00 97.50 155 ILE A CA 1
ATOM 1234 C C . ILE A 1 155 ? -0.008 -1.022 5.959 1.00 97.50 155 ILE A C 1
ATOM 1236 O O . ILE A 1 155 ? -0.468 0.023 5.510 1.00 97.50 155 ILE A O 1
ATOM 1240 N N . THR A 1 156 ? 1.127 -1.057 6.648 1.00 96.69 156 THR A N 1
ATOM 1241 C CA . THR A 1 156 ? 2.003 0.094 6.848 1.00 96.69 156 THR A CA 1
ATOM 1242 C C . THR A 1 156 ? 3.412 -0.209 6.380 1.00 96.69 156 THR A C 1
ATOM 1244 O O . THR A 1 156 ? 3.951 -1.259 6.715 1.00 96.69 156 THR A O 1
ATOM 1247 N N . SER A 1 157 ? 4.021 0.706 5.629 1.00 93.94 157 SER A N 1
ATOM 1248 C CA . SER A 1 157 ? 5.428 0.614 5.220 1.00 93.94 157 SER A CA 1
ATOM 1249 C C . SER A 1 157 ? 5.974 1.983 4.808 1.00 93.94 157 SER A C 1
ATOM 1251 O O . SER A 1 157 ? 5.226 2.958 4.719 1.00 93.94 157 SER A O 1
ATOM 1253 N N . GLY A 1 158 ? 7.285 2.068 4.576 1.00 90.69 158 GLY A N 1
ATOM 1254 C CA . GLY A 1 158 ? 7.968 3.285 4.119 1.00 90.69 158 GLY A CA 1
ATOM 1255 C C . GLY A 1 158 ? 8.516 4.180 5.235 1.00 90.69 158 GLY A C 1
ATOM 1256 O O . GLY A 1 158 ? 9.445 4.943 4.994 1.00 90.69 158 GLY A O 1
ATOM 1257 N N . GLU A 1 159 ? 8.024 4.037 6.466 1.00 92.50 159 GLU A N 1
ATOM 1258 C CA . GLU A 1 159 ? 8.575 4.681 7.665 1.00 92.50 159 GLU A CA 1
ATOM 1259 C C . GLU A 1 159 ? 8.531 3.707 8.850 1.00 92.50 159 GLU A C 1
ATOM 1261 O O . GLU A 1 159 ? 7.871 2.667 8.803 1.00 92.50 159 GLU A O 1
ATOM 1266 N N . ALA A 1 160 ? 9.226 4.046 9.936 1.00 91.25 160 ALA A N 1
ATOM 1267 C CA . ALA A 1 160 ? 9.081 3.314 11.186 1.00 91.25 160 ALA A CA 1
ATOM 1268 C C . ALA A 1 160 ? 7.666 3.521 11.746 1.00 91.25 160 ALA A C 1
ATOM 1270 O O . ALA A 1 160 ? 7.251 4.660 11.930 1.00 91.25 160 ALA A O 1
ATOM 1271 N N . LEU A 1 161 ? 6.948 2.434 12.050 1.00 90.62 161 LEU A N 1
ATOM 1272 C CA . LEU A 1 161 ? 5.631 2.489 12.685 1.00 90.62 161 LEU A CA 1
ATOM 1273 C C . LEU A 1 161 ? 5.771 2.785 14.194 1.00 90.62 161 LEU A C 1
ATOM 1275 O O . LEU A 1 161 ? 6.259 1.922 14.934 1.00 90.62 161 LEU A O 1
ATOM 1279 N N . PRO A 1 162 ? 5.335 3.959 14.689 1.00 89.94 162 PRO A N 1
ATOM 1280 C CA . PRO A 1 162 ? 5.346 4.273 16.112 1.00 89.94 162 PRO A CA 1
ATOM 1281 C C . PRO A 1 162 ? 4.347 3.406 16.885 1.00 89.94 162 PRO A C 1
ATOM 1283 O O . PRO A 1 162 ? 3.242 3.121 16.420 1.00 89.94 162 PRO A O 1
ATOM 1286 N N . ARG A 1 163 ? 4.714 3.031 18.115 1.00 87.12 163 ARG A N 1
ATOM 1287 C CA . ARG A 1 163 ? 3.850 2.230 18.996 1.00 87.12 163 ARG A CA 1
ATOM 1288 C C . ARG A 1 163 ? 2.530 2.936 19.314 1.00 87.12 163 ARG A C 1
ATOM 1290 O O . ARG A 1 163 ? 1.511 2.262 19.399 1.00 87.12 163 ARG A O 1
ATOM 1297 N N . ASP A 1 164 ? 2.544 4.253 19.475 1.00 88.62 164 ASP A N 1
ATOM 1298 C CA . ASP A 1 164 ? 1.353 5.004 19.883 1.00 88.62 164 ASP A CA 1
ATOM 1299 C C . ASP A 1 164 ? 0.282 5.008 18.783 1.00 88.62 164 ASP A C 1
ATOM 1301 O O . ASP A 1 164 ? -0.881 4.734 19.070 1.00 88.62 164 ASP A O 1
ATOM 1305 N N . ILE A 1 165 ? 0.690 5.155 17.513 1.00 90.75 165 ILE A N 1
ATOM 1306 C CA . ILE A 1 165 ? -0.194 5.002 16.341 1.00 90.75 165 ILE A CA 1
ATOM 1307 C C . ILE A 1 165 ? -0.841 3.612 16.331 1.00 90.75 165 ILE A C 1
ATOM 1309 O O . ILE A 1 165 ? -2.046 3.476 16.111 1.00 90.75 165 ILE A O 1
ATOM 1313 N N . LEU A 1 166 ? -0.051 2.569 16.604 1.00 87.69 166 LEU A N 1
ATOM 1314 C CA . LEU A 1 166 ? -0.558 1.202 16.661 1.00 87.69 166 LEU A CA 1
ATOM 1315 C C . LEU A 1 166 ? -1.577 1.012 17.794 1.00 87.69 166 LEU A C 1
ATOM 1317 O O . LEU A 1 166 ? -2.637 0.426 17.579 1.00 87.69 166 LEU A O 1
ATOM 1321 N N . VAL A 1 167 ? -1.259 1.493 18.997 1.00 87.50 167 VAL A N 1
ATOM 1322 C CA . VAL A 1 167 ? -2.148 1.405 20.164 1.00 87.50 167 VAL A CA 1
ATOM 1323 C C . VAL A 1 167 ? -3.462 2.134 19.892 1.00 87.50 167 VAL A C 1
ATOM 1325 O O . VAL A 1 167 ? -4.531 1.628 20.236 1.00 87.50 167 VAL A O 1
ATOM 1328 N N . ASP A 1 168 ? -3.406 3.291 19.241 1.00 88.19 168 ASP A N 1
ATOM 1329 C CA . ASP A 1 168 ? -4.596 4.046 18.875 1.00 88.19 168 ASP A CA 1
ATOM 1330 C C . ASP A 1 168 ? -5.452 3.317 17.835 1.00 88.19 168 ASP A C 1
ATOM 1332 O O . ASP A 1 168 ? -6.676 3.277 17.986 1.00 88.19 168 ASP A O 1
ATOM 1336 N N . TRP A 1 169 ? -4.849 2.667 16.838 1.00 88.19 169 TRP A N 1
ATOM 1337 C CA . TRP A 1 169 ? -5.588 1.784 15.930 1.00 88.19 169 TRP A CA 1
ATOM 1338 C C . TRP A 1 169 ? -6.232 0.596 16.663 1.00 88.19 169 TRP A C 1
ATOM 1340 O O . TRP A 1 169 ? -7.379 0.250 16.406 1.00 88.19 169 TRP A O 1
ATOM 1350 N N . GLN A 1 170 ? -5.539 -0.026 17.617 1.00 84.00 170 GLN A N 1
ATOM 1351 C CA . GLN A 1 170 ? -6.065 -1.202 18.325 1.00 84.00 170 GLN A CA 1
ATOM 1352 C C . GLN A 1 170 ? -7.240 -0.885 19.261 1.00 84.00 170 GLN A C 1
ATOM 1354 O O . GLN A 1 170 ? -8.135 -1.713 19.413 1.00 84.00 170 GLN A O 1
ATOM 1359 N N . LYS A 1 171 ? -7.296 0.319 19.850 1.00 85.31 171 LYS A N 1
ATOM 1360 C CA . LYS A 1 171 ? -8.447 0.773 20.666 1.00 85.31 171 LYS A CA 1
ATOM 1361 C C . LYS A 1 171 ? -9.769 0.809 19.890 1.00 85.31 171 LYS A C 1
ATOM 1363 O O . LYS A 1 171 ? -10.830 0.911 20.497 1.00 85.31 171 LYS A O 1
ATOM 1368 N N . ARG A 1 172 ? -9.687 0.773 18.564 1.00 81.06 172 ARG A N 1
ATOM 1369 C CA . ARG A 1 172 ? -10.786 0.915 17.612 1.00 81.06 172 ARG A CA 1
ATOM 1370 C C . ARG A 1 172 ? -11.317 -0.436 17.102 1.00 81.06 172 ARG A C 1
ATOM 1372 O O . ARG A 1 172 ? -12.079 -0.460 16.147 1.00 81.06 172 ARG A O 1
ATOM 1379 N N . ASP A 1 173 ? -10.893 -1.553 17.710 1.00 72.50 173 ASP A N 1
ATOM 1380 C CA . ASP A 1 173 ? -11.307 -2.934 17.372 1.00 72.50 173 ASP A CA 1
ATOM 1381 C C . ASP A 1 173 ? -11.346 -3.205 15.854 1.00 72.50 173 ASP A C 1
ATOM 1383 O O . ASP A 1 173 ? -12.286 -3.758 15.287 1.00 72.50 173 ASP A O 1
ATOM 1387 N N . SER A 1 174 ? -10.324 -2.690 15.174 1.00 78.94 174 SER A N 1
ATOM 1388 C CA . SER A 1 174 ? -10.201 -2.696 13.719 1.00 78.94 174 SER A CA 1
ATOM 1389 C C . SER A 1 174 ? -9.352 -3.882 13.249 1.00 78.94 174 SER A C 1
ATOM 1391 O O . SER A 1 174 ? -8.730 -4.572 14.058 1.00 78.94 174 SER A O 1
ATOM 1393 N N . GLY A 1 175 ? -9.304 -4.120 11.934 1.00 87.06 175 GLY A N 1
ATOM 1394 C CA . GLY A 1 175 ? -8.577 -5.243 11.338 1.00 87.06 175 GLY A CA 1
ATOM 1395 C C . GLY A 1 175 ? -7.079 -5.328 11.667 1.00 87.06 175 GLY A C 1
ATOM 1396 O O . GLY A 1 175 ? -6.490 -4.471 12.335 1.00 87.06 175 GLY A O 1
ATOM 1397 N N . VAL A 1 176 ? -6.444 -6.389 11.163 1.00 91.81 176 VAL A N 1
ATOM 1398 C CA . VAL A 1 176 ? -5.039 -6.714 11.446 1.00 91.81 176 VAL A CA 1
ATOM 1399 C C . VAL A 1 176 ? -4.118 -5.654 10.843 1.00 91.81 176 VAL A C 1
ATOM 1401 O O . VAL A 1 176 ? -4.243 -5.305 9.666 1.00 91.81 176 VAL A O 1
ATOM 1404 N N . VAL A 1 177 ? -3.163 -5.173 11.644 1.00 92.75 177 VAL A N 1
ATOM 1405 C CA . VAL A 1 177 ? -2.122 -4.245 11.184 1.00 92.75 177 VAL A CA 1
ATOM 1406 C C . VAL A 1 177 ? -0.889 -5.031 10.778 1.00 92.75 177 VAL A C 1
ATOM 1408 O O . VAL A 1 177 ? -0.379 -5.823 11.569 1.00 92.75 177 VAL A O 1
ATOM 1411 N N . TRP A 1 178 ? -0.391 -4.770 9.575 1.00 94.12 178 TRP A N 1
ATOM 1412 C CA . TRP A 1 178 ? 0.830 -5.329 9.014 1.00 94.12 178 TRP A CA 1
ATOM 1413 C C . TRP A 1 178 ? 1.874 -4.235 8.882 1.00 94.12 178 TRP A C 1
ATOM 1415 O O . TRP A 1 178 ? 1.703 -3.320 8.088 1.00 94.12 178 TRP A O 1
ATOM 1425 N N . ASN A 1 179 ? 2.973 -4.354 9.616 1.00 91.88 179 ASN A N 1
ATOM 1426 C CA . ASN A 1 179 ? 4.137 -3.503 9.442 1.00 91.88 179 ASN A CA 1
ATOM 1427 C C . ASN A 1 179 ? 5.126 -4.193 8.500 1.00 91.88 179 ASN A C 1
ATOM 1429 O O . ASN A 1 179 ? 5.732 -5.199 8.877 1.00 91.88 179 ASN A O 1
ATOM 1433 N N . LEU A 1 180 ? 5.248 -3.685 7.277 1.00 92.12 180 LEU A N 1
ATOM 1434 C CA . LEU A 1 180 ? 6.125 -4.217 6.240 1.00 92.12 180 LEU A CA 1
ATOM 1435 C C . LEU A 1 180 ? 7.335 -3.307 6.036 1.00 92.12 180 LEU A C 1
ATOM 1437 O O . LEU A 1 180 ? 7.275 -2.094 6.246 1.00 92.12 180 LEU A O 1
ATOM 1441 N N . TYR A 1 181 ? 8.441 -3.908 5.615 1.00 89.00 181 TYR A N 1
ATOM 1442 C CA . TYR A 1 181 ? 9.644 -3.173 5.258 1.00 89.00 181 TYR A CA 1
ATOM 1443 C C . TYR A 1 181 ? 10.315 -3.795 4.040 1.00 89.00 181 TYR A C 1
ATOM 1445 O O . TYR A 1 181 ? 10.556 -5.004 3.992 1.00 89.00 181 TYR A O 1
ATOM 1453 N N . GLY A 1 182 ? 10.718 -2.950 3.098 1.00 86.75 182 GLY A N 1
ATOM 1454 C CA . GLY A 1 182 ? 11.729 -3.268 2.106 1.00 86.75 182 GLY A CA 1
ATOM 1455 C C . GLY A 1 182 ? 12.148 -2.042 1.301 1.00 86.75 182 GLY A C 1
ATOM 1456 O O . GLY A 1 182 ? 11.413 -1.058 1.225 1.00 86.75 182 GLY A O 1
ATOM 1457 N N . PRO A 1 183 ? 13.363 -2.065 0.739 1.00 89.88 183 PRO A N 1
ATOM 1458 C CA . PRO A 1 183 ? 13.783 -1.086 -0.250 1.00 89.88 183 PRO A CA 1
ATOM 1459 C C . PRO A 1 183 ? 13.167 -1.409 -1.622 1.00 89.88 183 PRO A C 1
ATOM 1461 O O . PRO A 1 183 ? 12.849 -2.564 -1.921 1.00 89.88 183 PRO A O 1
ATOM 1464 N N . THR A 1 184 ? 13.103 -0.416 -2.510 1.00 92.62 184 THR A N 1
ATOM 1465 C CA . THR A 1 184 ? 12.598 -0.596 -3.884 1.00 92.62 184 THR A CA 1
ATOM 1466 C C . THR A 1 184 ? 13.361 -1.654 -4.676 1.00 92.62 184 THR A C 1
ATOM 1468 O O . THR A 1 184 ? 12.794 -2.328 -5.540 1.00 92.62 184 THR A O 1
ATOM 1471 N N . GLU A 1 185 ? 14.639 -1.845 -4.363 1.00 91.94 185 GLU A N 1
ATOM 1472 C CA . GLU A 1 185 ? 15.538 -2.836 -4.956 1.00 91.94 185 GLU A CA 1
ATOM 1473 C C . GLU A 1 185 ? 15.132 -4.285 -4.676 1.00 91.94 185 GLU A C 1
ATOM 1475 O O . GLU A 1 185 ? 15.609 -5.186 -5.362 1.00 91.94 185 GLU A O 1
ATOM 1480 N N . ALA A 1 186 ? 14.262 -4.519 -3.692 1.00 87.38 186 ALA A N 1
ATOM 1481 C CA . ALA A 1 186 ? 13.907 -5.856 -3.234 1.00 87.38 186 ALA A CA 1
ATOM 1482 C C . ALA A 1 186 ? 12.448 -6.244 -3.535 1.00 87.38 186 ALA A C 1
ATOM 1484 O O . ALA A 1 186 ? 11.885 -7.107 -2.863 1.00 87.38 186 ALA A O 1
ATOM 1485 N N . ALA A 1 187 ? 11.849 -5.623 -4.555 1.00 92.44 187 ALA A N 1
ATOM 1486 C CA . ALA A 1 187 ? 10.450 -5.794 -4.937 1.00 92.44 187 ALA A CA 1
ATOM 1487 C C . ALA A 1 187 ? 9.466 -5.453 -3.801 1.00 92.44 187 ALA A C 1
ATOM 1489 O O . ALA A 1 187 ? 8.711 -6.303 -3.325 1.00 92.44 187 ALA A O 1
ATOM 1490 N N . ILE A 1 188 ? 9.418 -4.162 -3.452 1.00 94.88 188 ILE A N 1
ATOM 1491 C CA . ILE A 1 188 ? 8.452 -3.535 -2.533 1.00 94.88 188 ILE A CA 1
ATOM 1492 C C . ILE A 1 188 ? 8.765 -3.799 -1.051 1.00 94.88 188 ILE A C 1
ATOM 1494 O O . ILE A 1 188 ? 9.275 -2.913 -0.380 1.00 94.88 188 ILE A O 1
ATOM 1498 N N . ASP A 1 189 ? 8.486 -4.998 -0.529 1.00 91.50 189 ASP A N 1
ATOM 1499 C CA . ASP A 1 189 ? 8.733 -5.335 0.884 1.00 91.50 189 ASP A CA 1
ATOM 1500 C C . ASP A 1 189 ? 9.339 -6.736 1.024 1.00 91.50 189 ASP A C 1
ATOM 1502 O O . ASP A 1 189 ? 8.942 -7.658 0.310 1.00 91.50 189 ASP A O 1
ATOM 1506 N N . VAL A 1 190 ? 10.247 -6.911 1.987 1.00 86.00 190 VAL A N 1
ATOM 1507 C CA . VAL A 1 190 ? 10.963 -8.171 2.266 1.00 86.00 190 VAL A CA 1
ATOM 1508 C C . VAL A 1 190 ? 10.776 -8.706 3.683 1.00 86.00 190 VAL A C 1
ATOM 1510 O O . VAL A 1 190 ? 10.978 -9.896 3.914 1.00 86.00 190 VAL A O 1
ATOM 1513 N N . THR A 1 191 ? 10.386 -7.867 4.642 1.00 83.25 191 THR A N 1
ATOM 1514 C CA . THR A 1 191 ? 10.088 -8.297 6.015 1.00 83.25 191 THR A CA 1
ATOM 1515 C C . THR A 1 191 ? 8.700 -7.846 6.440 1.00 83.25 191 THR A C 1
ATOM 1517 O O . THR A 1 191 ? 8.123 -6.921 5.863 1.00 83.25 191 THR A O 1
ATOM 1520 N N . PHE A 1 192 ? 8.149 -8.530 7.443 1.00 86.00 192 PHE A N 1
ATOM 1521 C CA . PHE A 1 192 ? 6.823 -8.231 7.954 1.00 86.00 192 PHE A CA 1
ATOM 1522 C C . PHE A 1 192 ? 6.708 -8.495 9.456 1.00 86.00 192 PHE A C 1
ATOM 1524 O O . PHE A 1 192 ? 7.393 -9.328 10.052 1.00 86.00 192 PHE A O 1
ATOM 1531 N N . TRP A 1 193 ? 5.765 -7.805 10.068 1.00 88.44 193 TRP A N 1
ATOM 1532 C CA . TRP A 1 193 ? 5.223 -8.121 11.377 1.00 88.44 193 TRP A CA 1
ATOM 1533 C C . TRP A 1 193 ? 3.732 -7.814 11.355 1.00 88.44 193 TRP A C 1
ATOM 1535 O O . TRP A 1 193 ? 3.307 -6.926 10.618 1.00 88.44 193 TRP A O 1
ATOM 1545 N N . ASN A 1 194 ? 2.930 -8.520 12.148 1.00 85.56 194 ASN A N 1
ATOM 1546 C CA . ASN A 1 194 ? 1.535 -8.142 12.327 1.00 85.56 194 ASN A CA 1
ATOM 1547 C C . ASN A 1 194 ? 1.079 -8.286 13.777 1.00 85.56 194 ASN A C 1
ATOM 1549 O O . ASN A 1 194 ? 1.696 -8.989 14.577 1.00 85.56 194 ASN A O 1
ATOM 1553 N N . THR A 1 195 ? -0.028 -7.627 14.098 1.00 81.94 195 THR A N 1
ATOM 1554 C CA . THR A 1 195 ? -0.573 -7.549 15.460 1.00 81.94 195 THR A CA 1
ATOM 1555 C C . THR A 1 195 ? -1.069 -8.869 16.036 1.00 81.94 195 THR A C 1
ATOM 1557 O O . THR A 1 195 ? -1.234 -8.965 17.248 1.00 81.94 195 THR A O 1
ATOM 1560 N N . SER A 1 196 ? -1.308 -9.882 15.204 1.00 74.94 196 SER A N 1
ATOM 1561 C CA . SER A 1 196 ? -1.681 -11.229 15.650 1.00 74.94 196 SER A CA 1
ATOM 1562 C C . SER A 1 196 ? -0.464 -12.068 16.067 1.00 74.94 196 SER A C 1
ATOM 1564 O O . SER A 1 196 ? -0.631 -13.179 16.567 1.00 74.94 196 SER A O 1
ATOM 1566 N N . LEU A 1 197 ? 0.757 -11.560 15.868 1.00 64.62 197 LEU A N 1
ATOM 1567 C CA . LEU A 1 197 ? 2.009 -12.274 16.104 1.00 64.62 197 LEU A CA 1
ATOM 1568 C C . LEU A 1 197 ? 2.797 -11.670 17.274 1.00 64.62 197 LEU A C 1
ATOM 1570 O O . LEU A 1 197 ? 2.978 -10.458 17.385 1.00 64.62 197 LEU A O 1
ATOM 1574 N N . THR A 1 198 ? 3.352 -12.533 18.127 1.00 58.06 198 THR A N 1
ATOM 1575 C CA . THR A 1 198 ? 4.211 -12.138 19.260 1.00 58.06 198 THR A CA 1
ATOM 1576 C C . THR A 1 198 ? 5.662 -11.847 18.863 1.00 58.06 198 THR A C 1
ATOM 1578 O O . THR A 1 198 ? 6.404 -11.252 19.644 1.00 58.06 198 THR A O 1
ATOM 1581 N N . HIS A 1 199 ? 6.079 -12.246 17.658 1.00 51.00 199 HIS A N 1
ATOM 1582 C CA . HIS A 1 199 ? 7.446 -12.108 17.151 1.00 51.00 199 HIS A CA 1
ATOM 1583 C C . HIS A 1 199 ? 7.461 -11.469 15.760 1.00 51.00 199 HIS A C 1
ATOM 1585 O O . HIS A 1 199 ? 6.519 -11.637 14.989 1.00 51.00 199 HIS A O 1
ATOM 1591 N N . ILE A 1 200 ? 8.542 -10.752 15.438 1.00 54.53 200 ILE A N 1
ATOM 1592 C CA . ILE A 1 200 ? 8.822 -10.266 14.080 1.00 54.53 200 ILE A CA 1
ATOM 1593 C C . ILE A 1 200 ? 9.298 -11.447 13.243 1.00 54.53 200 ILE A C 1
ATOM 1595 O O . ILE A 1 200 ? 10.232 -12.147 13.635 1.00 54.53 200 ILE A O 1
ATOM 1599 N N . PHE A 1 201 ? 8.668 -11.648 12.088 1.00 50.06 201 PHE A N 1
ATOM 1600 C CA . PHE A 1 201 ? 9.041 -12.703 11.162 1.00 50.06 201 PHE A CA 1
ATOM 1601 C C . PHE A 1 201 ? 9.801 -12.100 9.988 1.00 50.06 201 PHE A C 1
ATOM 1603 O O . PHE A 1 201 ? 9.315 -11.258 9.237 1.00 50.06 201 PHE A O 1
ATOM 1610 N N . VAL A 1 202 ? 11.023 -12.576 9.801 1.00 49.28 202 VAL A N 1
ATOM 1611 C CA . VAL A 1 202 ? 11.735 -12.361 8.549 1.00 49.28 202 VAL A CA 1
ATOM 1612 C C . VAL A 1 202 ? 11.258 -13.457 7.606 1.00 49.28 202 VAL A C 1
ATOM 1614 O O . VAL A 1 202 ? 11.565 -14.630 7.825 1.00 49.28 202 VAL A O 1
ATOM 1617 N N . VAL A 1 203 ? 10.488 -13.105 6.571 1.00 44.31 203 VAL A N 1
ATOM 1618 C CA . VAL A 1 203 ? 10.320 -14.031 5.449 1.00 44.31 203 VAL A CA 1
ATOM 1619 C C . VAL A 1 203 ? 11.658 -14.089 4.738 1.00 44.31 203 VAL A C 1
ATOM 1621 O O . VAL A 1 203 ? 12.055 -13.172 4.026 1.00 44.31 203 VAL A O 1
ATOM 1624 N N . PHE A 1 204 ? 12.353 -15.207 4.917 1.00 43.72 204 PHE A N 1
ATOM 1625 C CA . PHE A 1 204 ? 13.262 -15.659 3.885 1.00 43.72 204 PHE A CA 1
ATOM 1626 C C . PHE A 1 204 ? 12.412 -15.882 2.639 1.00 43.72 204 PHE A C 1
ATOM 1628 O O . PHE A 1 204 ? 11.491 -16.700 2.662 1.00 43.72 204 PHE A O 1
ATOM 1635 N N . GLN A 1 205 ? 12.704 -15.162 1.557 1.00 39.62 205 GLN A N 1
ATOM 1636 C CA . GLN A 1 205 ? 12.299 -15.603 0.228 1.00 39.62 205 GLN A CA 1
ATOM 1637 C C . GLN A 1 205 ? 12.944 -16.983 0.007 1.00 39.62 205 GLN A C 1
ATOM 1639 O O . GLN A 1 205 ? 14.082 -17.086 -0.445 1.00 39.62 205 GLN A O 1
ATOM 1644 N N . LEU A 1 206 ? 12.267 -18.054 0.428 1.00 31.05 206 LEU A N 1
ATOM 1645 C CA . LEU A 1 206 ? 12.713 -19.427 0.229 1.00 31.05 206 LEU A CA 1
ATOM 1646 C C . LEU A 1 206 ? 12.540 -19.758 -1.252 1.00 31.05 206 LEU A C 1
ATOM 1648 O O . LEU A 1 206 ? 11.507 -20.257 -1.686 1.00 31.05 206 LEU A O 1
ATOM 1652 N N . VAL A 1 207 ? 13.577 -19.464 -2.031 1.00 37.62 207 VAL A N 1
ATOM 1653 C CA . VAL A 1 207 ? 13.756 -20.012 -3.371 1.00 37.62 207 VAL A CA 1
ATOM 1654 C C . VAL A 1 207 ? 14.425 -21.376 -3.214 1.00 37.62 207 VAL A C 1
ATOM 1656 O O . VAL A 1 207 ? 15.611 -21.469 -2.893 1.00 37.62 207 VAL A O 1
ATOM 1659 N N . PHE A 1 208 ? 13.681 -22.455 -3.464 1.00 30.91 208 PHE A N 1
ATOM 1660 C CA . PHE A 1 208 ? 14.312 -23.695 -3.910 1.00 30.91 208 PHE A CA 1
ATOM 1661 C C . PHE A 1 208 ? 14.954 -23.414 -5.277 1.00 30.91 208 PHE A C 1
ATOM 1663 O O . PHE A 1 208 ? 14.250 -23.290 -6.274 1.00 30.91 208 PHE A O 1
ATOM 1670 N N . GLY A 1 209 ? 16.287 -23.301 -5.313 1.00 29.12 209 GLY A N 1
ATOM 1671 C CA . GLY A 1 209 ? 17.075 -23.279 -6.550 1.00 29.12 209 GLY A CA 1
ATOM 1672 C C . GLY A 1 209 ? 17.777 -21.955 -6.880 1.00 29.12 209 GLY A C 1
ATOM 1673 O O . GLY A 1 209 ? 17.243 -21.130 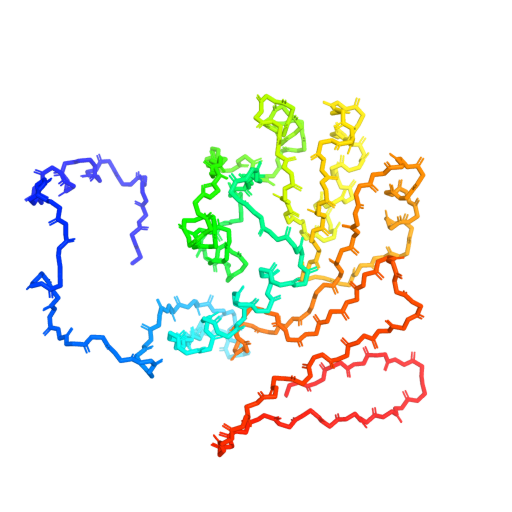-7.606 1.00 29.12 209 GLY A O 1
ATOM 1674 N N . VAL A 1 210 ? 19.039 -21.867 -6.437 1.00 28.95 210 VAL A N 1
ATOM 1675 C CA . VAL A 1 210 ? 20.180 -21.094 -6.986 1.00 28.95 210 VAL A CA 1
ATOM 1676 C C . VAL A 1 210 ? 20.145 -19.542 -6.939 1.00 28.95 210 VAL A C 1
ATOM 1678 O O . VAL A 1 210 ? 20.024 -18.892 -7.968 1.00 28.95 210 VAL A O 1
ATOM 1681 N N . SER A 1 211 ? 20.450 -18.990 -5.742 1.00 34.66 211 SER A N 1
ATOM 1682 C CA . SER A 1 211 ? 21.200 -17.727 -5.455 1.00 34.66 211 SER A CA 1
ATOM 1683 C C . SER A 1 211 ? 20.579 -16.365 -5.854 1.00 34.66 211 SER A C 1
ATOM 1685 O O . SER A 1 211 ? 20.248 -16.167 -7.012 1.00 34.66 211 SER A O 1
ATOM 1687 N N . CYS A 1 212 ? 20.525 -15.296 -5.038 1.00 43.81 212 CYS A N 1
ATOM 1688 C CA . CYS A 1 212 ? 20.919 -15.015 -3.644 1.00 43.81 212 CYS A CA 1
ATOM 1689 C C . CYS A 1 212 ? 20.354 -13.637 -3.224 1.00 43.81 212 CYS A C 1
ATOM 1691 O O . CYS A 1 212 ? 20.474 -12.693 -3.999 1.00 43.81 212 CYS A O 1
ATOM 1693 N N . THR A 1 213 ? 19.931 -13.497 -1.962 1.00 38.56 213 THR A N 1
ATOM 1694 C CA . THR A 1 213 ? 20.121 -12.268 -1.165 1.00 38.56 213 THR A CA 1
ATOM 1695 C C . THR A 1 213 ? 20.468 -12.700 0.260 1.00 38.56 213 THR A C 1
ATOM 1697 O O . THR A 1 213 ? 19.751 -13.505 0.852 1.00 38.56 213 THR A O 1
ATOM 1700 N N . SER A 1 214 ? 21.573 -12.193 0.807 1.00 35.34 214 SER A N 1
ATOM 1701 C CA . SER A 1 214 ? 21.985 -12.421 2.197 1.00 35.34 214 SER A CA 1
ATOM 1702 C C . SER A 1 214 ? 21.692 -11.165 3.007 1.00 35.34 214 SER A C 1
ATOM 1704 O O . SER A 1 214 ? 22.214 -10.107 2.675 1.00 35.34 214 SER A O 1
ATOM 1706 N N . LEU A 1 215 ? 20.917 -11.279 4.085 1.00 39.91 215 LEU A N 1
ATOM 1707 C CA . LEU A 1 215 ? 20.844 -10.238 5.111 1.00 39.91 215 LEU A CA 1
ATOM 1708 C C . LEU A 1 215 ? 21.791 -10.624 6.255 1.00 39.91 215 LEU A C 1
ATOM 1710 O O . LEU A 1 215 ? 21.624 -11.679 6.869 1.00 39.91 215 LEU A O 1
ATOM 1714 N N . VAL A 1 216 ? 22.787 -9.785 6.545 1.00 36.59 216 VAL A N 1
ATOM 1715 C CA . VAL A 1 216 ? 23.676 -9.951 7.705 1.00 36.59 216 VAL A CA 1
ATOM 1716 C C . VAL A 1 216 ? 23.139 -9.103 8.855 1.00 36.59 216 VAL A C 1
ATOM 1718 O O . VAL A 1 216 ? 23.145 -7.877 8.795 1.00 36.59 216 VAL A O 1
ATOM 1721 N N . LEU A 1 217 ? 22.695 -9.753 9.930 1.00 35.66 217 LEU A N 1
ATOM 1722 C CA . LEU A 1 217 ? 22.313 -9.090 11.178 1.00 35.66 217 LEU A CA 1
ATOM 1723 C C . LEU A 1 217 ? 23.576 -8.793 12.005 1.00 35.66 217 LEU A C 1
ATOM 1725 O O . LEU A 1 217 ? 24.110 -9.678 12.672 1.00 35.66 217 LEU A O 1
ATOM 1729 N N . VAL A 1 218 ? 24.059 -7.546 11.983 1.00 31.47 218 VAL A N 1
ATOM 1730 C CA . VAL A 1 218 ? 25.073 -7.067 12.939 1.00 31.47 218 VAL A CA 1
ATOM 1731 C C . VAL A 1 218 ? 24.351 -6.439 14.128 1.00 31.47 218 VAL A C 1
ATOM 1733 O O . VAL A 1 218 ? 23.935 -5.284 14.090 1.00 31.47 218 VAL A O 1
ATOM 1736 N N . LEU A 1 219 ? 24.184 -7.207 15.203 1.00 27.23 219 LEU A N 1
ATOM 1737 C CA . LEU A 1 219 ? 23.624 -6.698 16.453 1.00 27.23 219 LEU A CA 1
ATOM 1738 C C . LEU A 1 219 ? 24.678 -5.853 17.181 1.00 27.23 219 LEU A C 1
ATOM 1740 O O . LEU A 1 219 ? 25.580 -6.387 17.826 1.00 27.23 219 LEU A O 1
ATOM 1744 N N . ARG A 1 220 ? 24.542 -4.524 17.129 1.00 25.23 220 ARG A N 1
ATOM 1745 C CA . ARG A 1 220 ? 25.107 -3.634 18.152 1.00 25.23 220 ARG A CA 1
ATOM 1746 C C . ARG A 1 220 ? 23.950 -3.186 19.041 1.00 25.23 220 ARG A C 1
ATOM 1748 O O . ARG A 1 220 ? 22.938 -2.705 18.545 1.00 25.23 220 ARG A O 1
ATOM 1755 N N . VAL A 1 221 ? 24.083 -3.438 20.340 1.00 30.73 221 VAL A N 1
ATOM 1756 C CA . VAL A 1 221 ? 23.061 -3.231 21.378 1.00 30.73 221 VAL A CA 1
ATOM 1757 C C . VAL A 1 221 ? 22.266 -1.933 21.157 1.00 30.73 221 VAL A C 1
ATOM 1759 O O . VAL A 1 221 ? 22.844 -0.851 21.184 1.00 30.73 221 VAL A O 1
ATOM 1762 N N . GLY A 1 222 ? 20.944 -2.052 20.979 1.00 31.83 222 GLY A N 1
ATOM 1763 C CA . GLY A 1 222 ? 19.989 -0.948 21.154 1.00 31.83 222 GLY A CA 1
ATOM 1764 C C . GLY A 1 222 ? 19.487 -0.208 19.909 1.00 31.83 222 GLY A C 1
ATOM 1765 O O . GLY A 1 222 ? 18.672 0.694 20.072 1.00 31.83 222 GLY A O 1
ATOM 1766 N N . MET A 1 223 ? 19.896 -0.566 18.687 1.00 30.97 223 MET A N 1
ATOM 1767 C CA . MET A 1 223 ? 19.398 0.101 17.473 1.00 30.97 223 MET A CA 1
ATOM 1768 C C . MET A 1 223 ? 19.124 -0.916 16.362 1.00 30.97 223 MET A C 1
ATOM 1770 O O . MET A 1 223 ? 20.035 -1.606 15.908 1.00 30.97 223 MET A O 1
ATOM 1774 N N . LEU A 1 224 ? 17.861 -1.029 15.933 1.00 33.88 224 LEU A N 1
ATOM 1775 C CA . LEU A 1 224 ? 17.499 -1.823 14.761 1.00 33.88 224 LEU A CA 1
ATOM 1776 C C . LEU A 1 224 ? 17.899 -1.019 13.518 1.00 33.88 224 LEU A C 1
ATOM 1778 O O . LEU A 1 224 ? 17.195 -0.097 13.117 1.00 33.88 224 LEU A O 1
ATOM 1782 N N . VAL A 1 225 ? 19.053 -1.338 12.940 1.00 33.62 225 VAL A N 1
ATOM 1783 C CA . VAL A 1 225 ? 19.466 -0.807 11.639 1.00 33.62 225 VAL A CA 1
ATOM 1784 C C . VAL A 1 225 ? 19.420 -1.958 10.650 1.00 33.62 225 VAL A C 1
ATOM 1786 O O . VAL A 1 225 ? 20.187 -2.911 10.772 1.00 33.62 225 VAL A O 1
ATOM 1789 N N . VAL A 1 226 ? 18.505 -1.882 9.685 1.00 36.34 226 VAL A N 1
ATOM 1790 C CA . VAL A 1 226 ? 18.503 -2.788 8.535 1.00 36.34 226 VAL A CA 1
ATOM 1791 C C . VAL A 1 226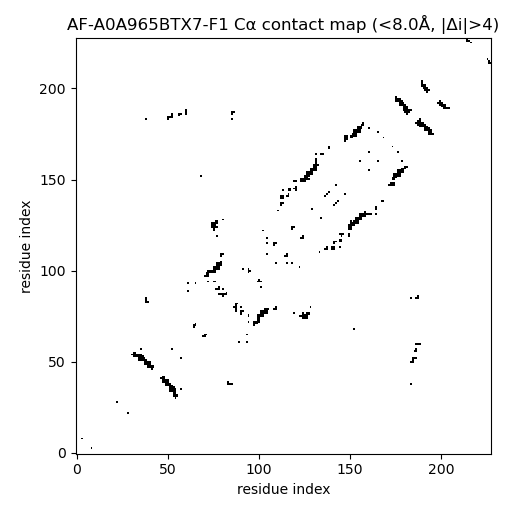 ? 19.410 -2.168 7.475 1.00 36.34 226 VAL A C 1
ATOM 1793 O O . VAL A 1 226 ? 19.106 -1.098 6.951 1.00 36.34 226 VAL A O 1
ATOM 1796 N N . LEU A 1 227 ? 20.555 -2.800 7.219 1.00 33.94 227 LEU A N 1
ATOM 1797 C CA . LEU A 1 227 ? 21.445 -2.456 6.110 1.00 33.94 227 LEU A CA 1
ATOM 1798 C C . LEU A 1 227 ? 21.197 -3.446 4.969 1.00 33.94 227 LEU A C 1
ATOM 1800 O O . LEU A 1 227 ? 21.220 -4.658 5.193 1.00 33.94 227 LEU A O 1
ATOM 1804 N N . VAL A 1 228 ? 20.928 -2.891 3.786 1.00 40.44 228 VAL A N 1
ATOM 1805 C CA . VAL A 1 228 ? 20.909 -3.585 2.488 1.00 40.44 228 VAL A CA 1
ATOM 1806 C C . VAL A 1 228 ? 22.341 -3.766 2.008 1.00 40.44 228 VAL A C 1
ATOM 1808 O O . VAL A 1 228 ? 23.113 -2.785 2.138 1.00 40.44 228 VAL A O 1
#

Secondary structure (DSSP, 8-state):
---TTSTTHHHHHHTS--SPP-GGGSSS---TTSEEEEEEE--TTSSPEEEEEEHHHHHHHHHHHHHHHT--TT-EEEE-S-TTSTHHHHHHHHHHHHT-EEEEPPTTGGG-HHHHHHHHHHHT--EEEE-HHHHHHHHHHTGGGS-GGG-SEEEE-SS---HHHHHHHHTTT--EEEEEE--GGGSS--EEEETT-SS-B------SSS----------TT------

Nearest PDB structures (foldseek):
  6ozv-assembly1_A  TM=8.905E-01  e=8.867E-21  Eleftheria terrae
  6oyf-assembly1_A  TM=8.980E-01  e=2.428E-20  Eleftheria terrae
  6p4u-assembly1_A  TM=8.933E-01  e=1.606E-19  Eleftheria terrae
  6p3i-assembly1_A  TM=8.936E-01  e=3.419E-19  Eleftheria terrae
  9be3-assembly1_A  TM=9.485E-01  e=2.860E-14  Brevibacillus parabrevis

Radius of gyration: 19.11 Å; Cα contacts (8 Å, |Δi|>4): 310; chains: 1; bounding box: 44×41×53 Å

pLDDT: mean 82.73, std 20.54, range [25.23, 98.44]

Foldseek 3Di:
DDDCPDPCNVVVVVVDDPDDDDPVVDPDDADQADFPDWAWDQDPVRDTDIATDGNVLQVLVLVVCCVVLVDAQAAEAEQDPPPNDLVSVCLPPNNVVRVHHYDYADVVLLQPLQSVLVCCAVVLHAEYEDAQVSLVVNLVPRCVSHPQQSHAEYEYEDDDHDPVSVVSNVVNVHHKYKYFYDDVNNRRGQWIDIPVDPDTDGDDSDDPDDDDDDFDDDDDPDDDDGDD

Sequence (228 aa):
VYVPTAPDTAQDIATHSPNIITDEDRIEHLRPHHLAYLIYTSGSTGKPKAVGNTHFALVNRLIWMRDQLGITREDCFLQKTPFTFDVSVWELTLPFIMGARLVIAKPEGHKDPVYLSQEIRAHKVTIIHFVPSMLEAFLAEGMDKIDQSCIRQLITSGEALPRDILVDWQKRDSGVVWNLYGPTEAAIDVTFWNTSLTHIFVVFQLVFGVSCTSLVLVLRVGMLVVLV

Solvent-accessible surface area (backbone atoms only — not comparable to full-atom values): 13668 Å² total; per-residue (Å²): 133,92,60,92,76,49,92,54,45,68,60,57,56,68,74,48,82,88,66,84,88,53,82,82,76,46,95,61,87,89,52,53,81,42,72,66,48,73,42,64,43,90,31,97,83,78,50,72,39,78,38,72,38,26,38,44,52,46,50,56,46,50,52,52,48,37,65,74,68,64,64,48,46,89,39,20,35,53,34,48,58,57,84,74,40,62,70,23,53,54,56,72,44,49,30,67,78,47,64,22,44,76,44,76,55,58,88,78,37,68,78,36,36,54,57,47,20,50,51,38,52,77,66,50,30,21,37,45,74,33,42,40,75,57,42,49,49,23,61,76,68,8,50,91,60,38,68,46,74,40,32,50,37,40,37,31,33,94,53,81,74,56,68,65,61,51,52,58,50,56,78,56,74,38,43,50,44,32,49,36,41,49,54,71,84,59,42,43,48,52,35,43,33,40,75,92,49,100,61,80,45,73,56,71,85,80,68,92,78,83,89,88,84,86,81,79,86,79,88,55,94,93,61,96,74,89,71,133